Protein AF-A0A4Q7NV06-F1 (afdb_monomer_lite)

InterPro domains:
  IPR024775 Hercynine oxygenase, DinB-like domain [PF12867] (12-136)
  IPR034660 DinB/YfiT-like putative metalloenzymes [G3DSA:1.20.120.450] (2-147)
  IPR034660 DinB/YfiT-like putative metalloenzymes [SSF109854] (5-144)

Secondary structure (DSSP, 8-state):
-HHHHHHHHHHHHHHHHHHHHHTTT--HHHHH--SSS-GGGSHHHHHHHHHHHHHSHHHHHTTT-PPPPPPPPPSS--HHHHHHHHHHHHHHHHHHHHH-S-TTSB--GGGGGGTTSBHHHHHHHHHHHHHHHHHHHHHHHHHHHTT-----------SS-S------TT-----------S--S----TTS---PPP---

Radius of gyration: 23.81 Å; chains: 1; bounding box: 38×57×65 Å

Structure (mmCIF, N/CA/C/O backbone):
data_AF-A0A4Q7NV06-F1
#
_entry.id   AF-A0A4Q7NV06-F1
#
loop_
_atom_site.group_PDB
_atom_site.id
_atom_site.type_symbol
_atom_site.label_atom_id
_atom_site.label_alt_id
_atom_site.label_comp_id
_atom_site.label_asym_id
_atom_site.label_entity_id
_atom_site.label_seq_id
_atom_site.pdbx_PDB_ins_code
_atom_site.Cartn_x
_atom_site.Cartn_y
_atom_site.Cartn_z
_atom_site.occupancy
_atom_site.B_iso_or_equiv
_atom_site.auth_seq_id
_atom_site.auth_comp_id
_atom_site.auth_asym_id
_atom_site.auth_atom_id
_atom_site.pdbx_PDB_model_num
ATOM 1 N N . MET A 1 1 ? -16.449 -10.793 14.872 1.00 64.12 1 MET A N 1
ATOM 2 C CA . MET A 1 1 ? -15.313 -9.936 14.472 1.00 64.12 1 MET A CA 1
ATOM 3 C C . MET A 1 1 ? -14.211 -10.762 13.820 1.00 64.12 1 MET A C 1
ATOM 5 O O . MET A 1 1 ? -13.699 -10.330 12.799 1.00 64.12 1 MET A O 1
ATOM 9 N N . ASP A 1 2 ? -13.959 -11.984 14.294 1.00 80.12 2 ASP A N 1
ATOM 10 C CA . ASP A 1 2 ? -12.949 -12.894 13.722 1.00 80.12 2 ASP A CA 1
ATOM 11 C C . ASP A 1 2 ? -13.121 -13.197 12.230 1.00 80.12 2 ASP A C 1
ATOM 13 O O . ASP A 1 2 ? -12.137 -13.176 11.500 1.00 80.12 2 ASP A O 1
ATOM 17 N N . LEU A 1 3 ? -14.359 -13.385 11.747 1.00 90.69 3 LEU A N 1
ATOM 18 C CA . LEU A 1 3 ? -14.607 -13.571 10.311 1.00 90.69 3 LEU A CA 1
ATOM 19 C C . LEU A 1 3 ? -14.151 -12.352 9.496 1.00 90.69 3 LEU A C 1
ATOM 21 O O . LEU A 1 3 ? -13.390 -12.501 8.553 1.00 90.69 3 LEU A O 1
ATOM 25 N N . VAL A 1 4 ? -14.563 -11.141 9.888 1.00 93.19 4 VAL A N 1
ATOM 26 C CA . VAL A 1 4 ? -14.199 -9.901 9.175 1.00 93.19 4 VAL A CA 1
ATOM 27 C C . VAL A 1 4 ? -12.685 -9.721 9.141 1.00 93.19 4 VAL A C 1
ATOM 29 O O . VAL A 1 4 ? -12.129 -9.392 8.100 1.00 93.19 4 VAL A O 1
ATOM 32 N N . ARG A 1 5 ? -12.009 -9.969 10.266 1.00 94.31 5 ARG A N 1
ATOM 33 C CA . ARG A 1 5 ? -10.549 -9.919 10.323 1.00 94.31 5 ARG A CA 1
ATOM 34 C C . ARG A 1 5 ? -9.911 -10.941 9.385 1.00 94.31 5 ARG A C 1
ATOM 36 O O . ARG A 1 5 ? -9.023 -10.571 8.626 1.00 94.31 5 ARG A O 1
ATOM 43 N N . GLY A 1 6 ? -10.367 -12.193 9.426 1.00 95.81 6 GLY A N 1
ATOM 44 C CA . GLY A 1 6 ? -9.876 -13.250 8.545 1.00 95.81 6 GLY A CA 1
ATOM 45 C C . GLY A 1 6 ? -10.007 -12.876 7.068 1.00 95.81 6 GLY A C 1
ATOM 46 O O . GLY A 1 6 ? -9.039 -12.994 6.324 1.00 95.81 6 GLY A O 1
ATOM 47 N N . GLU A 1 7 ? -11.157 -12.332 6.667 1.00 97.19 7 GLU A N 1
ATOM 48 C CA . GLU A 1 7 ? -11.397 -11.865 5.295 1.00 97.19 7 GLU A CA 1
ATOM 49 C C . GLU A 1 7 ? -10.508 -10.669 4.909 1.00 97.19 7 GLU A C 1
ATOM 51 O O . GLU A 1 7 ? -10.001 -10.614 3.792 1.00 97.19 7 GLU A O 1
ATOM 56 N N . LEU A 1 8 ? -10.250 -9.725 5.823 1.00 96.44 8 LEU A N 1
ATOM 57 C CA . LEU A 1 8 ? -9.326 -8.607 5.568 1.00 96.44 8 LEU A CA 1
ATOM 58 C C . LEU A 1 8 ? -7.891 -9.085 5.362 1.00 96.44 8 LEU A C 1
ATOM 60 O O . LEU A 1 8 ? -7.205 -8.634 4.450 1.00 96.44 8 LEU A O 1
ATOM 64 N N . VAL A 1 9 ? -7.443 -9.999 6.217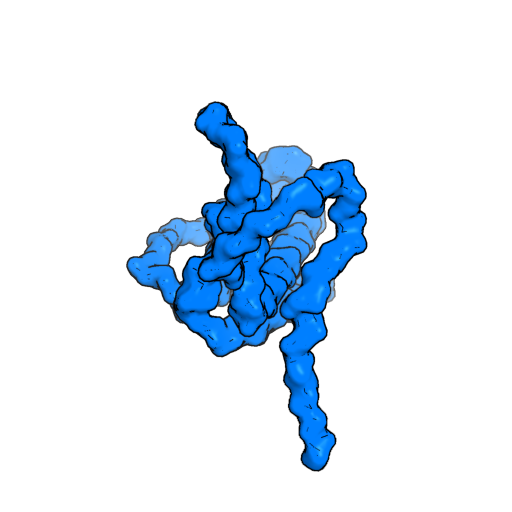 1.00 97.88 9 VAL A N 1
ATOM 65 C CA . V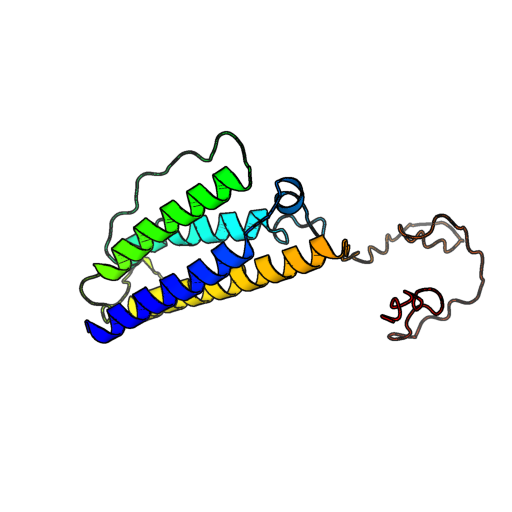AL A 1 9 ? -6.116 -10.613 6.152 1.00 97.88 9 VAL A CA 1
ATOM 66 C C . VAL A 1 9 ? -5.975 -11.413 4.849 1.00 97.88 9 VAL A C 1
ATOM 68 O O . VAL A 1 9 ? -4.954 -11.301 4.171 1.00 97.88 9 VAL A O 1
ATOM 71 N N . ALA A 1 10 ? -7.010 -12.148 4.437 1.00 98.38 10 ALA A N 1
ATOM 72 C CA . ALA A 1 10 ? -7.033 -12.851 3.154 1.00 98.38 10 ALA A CA 1
ATOM 73 C C . ALA A 1 10 ? -7.018 -11.888 1.952 1.00 98.38 10 ALA A C 1
ATOM 75 O O . ALA A 1 10 ? -6.307 -12.124 0.975 1.00 98.38 10 ALA A O 1
ATOM 76 N N . LEU A 1 11 ? -7.756 -10.777 2.022 1.00 98.38 11 LEU A N 1
ATOM 77 C CA . LEU A 1 11 ? -7.760 -9.750 0.980 1.00 98.38 11 LEU A CA 1
ATOM 78 C C . LEU A 1 11 ? -6.394 -9.061 0.849 1.00 98.38 11 LEU A C 1
ATOM 80 O O . LEU A 1 11 ? -5.933 -8.828 -0.269 1.00 98.38 11 LEU A O 1
ATOM 84 N N . LEU A 1 12 ? -5.733 -8.771 1.974 1.00 98.19 12 LEU A N 1
ATOM 85 C CA . LEU A 1 12 ? -4.376 -8.224 2.000 1.00 98.19 12 LEU A CA 1
ATOM 86 C C . LEU A 1 12 ? -3.374 -9.167 1.333 1.00 98.19 12 LEU A C 1
ATOM 88 O O . LEU A 1 12 ? -2.605 -8.712 0.486 1.00 98.19 12 LEU A O 1
ATOM 92 N N . ASP A 1 13 ? -3.408 -10.462 1.668 1.00 98.62 13 ASP A N 1
ATOM 93 C CA . ASP A 1 13 ? -2.571 -11.469 0.997 1.00 98.62 13 ASP A CA 1
ATOM 94 C C . ASP A 1 13 ? -2.834 -11.491 -0.494 1.00 98.62 13 ASP A C 1
ATOM 96 O O . ASP A 1 13 ? -1.908 -11.381 -1.287 1.00 98.62 13 ASP A O 1
ATOM 100 N N . HIS A 1 14 ? -4.104 -11.573 -0.886 1.00 98.62 14 HIS A N 1
ATOM 101 C CA . HIS A 1 14 ? -4.469 -11.650 -2.289 1.00 98.62 14 HIS A CA 1
ATOM 102 C C . HIS A 1 14 ? -3.962 -10.439 -3.087 1.00 98.62 14 HIS A C 1
ATOM 104 O O . HIS A 1 14 ? -3.424 -10.592 -4.186 1.00 98.62 14 HIS A O 1
ATOM 110 N N . ALA A 1 15 ? -4.111 -9.229 -2.542 1.00 98.44 15 ALA A N 1
ATOM 111 C CA . ALA A 1 15 ? -3.627 -8.009 -3.178 1.00 98.44 15 ALA A CA 1
ATOM 112 C C . ALA A 1 15 ? -2.091 -7.980 -3.273 1.00 98.44 15 ALA A C 1
ATOM 114 O O . ALA A 1 15 ? -1.547 -7.655 -4.332 1.00 98.44 15 ALA A O 1
ATOM 115 N N . HIS A 1 16 ? -1.392 -8.360 -2.201 1.00 98.62 16 HIS A N 1
ATOM 116 C CA . HIS A 1 16 ? 0.068 -8.410 -2.181 1.00 98.62 16 HIS A CA 1
ATOM 117 C C . HIS A 1 16 ? 0.627 -9.495 -3.112 1.00 98.62 16 HIS A C 1
ATOM 119 O O . HIS A 1 16 ? 1.572 -9.242 -3.854 1.00 98.62 16 HIS A O 1
ATOM 125 N N . ASP A 1 17 ? 0.027 -10.682 -3.143 1.00 98.50 17 ASP A N 1
ATOM 126 C CA . ASP A 1 17 ? 0.454 -11.785 -4.005 1.00 98.50 17 ASP A CA 1
ATOM 127 C C . ASP A 1 17 ? 0.298 -11.437 -5.483 1.00 98.50 17 ASP A C 1
ATOM 129 O O . ASP A 1 17 ? 1.181 -11.738 -6.285 1.00 98.50 17 ASP A O 1
ATOM 133 N N . ARG A 1 18 ? -0.779 -10.736 -5.857 1.00 98.19 18 ARG A N 1
ATOM 134 C CA . ARG A 1 18 ? -0.939 -10.221 -7.225 1.00 98.19 18 ARG A CA 1
ATOM 135 C C . ARG A 1 18 ? 0.163 -9.237 -7.600 1.00 98.19 18 ARG A C 1
ATOM 137 O O . ARG A 1 18 ? 0.638 -9.271 -8.735 1.00 98.19 18 ARG A O 1
ATOM 144 N N . LEU A 1 19 ? 0.575 -8.374 -6.670 1.00 98.25 19 LEU A N 1
ATOM 145 C CA . LEU A 1 19 ? 1.724 -7.499 -6.879 1.00 98.25 19 LEU A CA 1
ATOM 146 C C . LEU A 1 19 ? 3.011 -8.315 -7.031 1.00 98.25 19 LEU A C 1
ATOM 148 O O . LEU A 1 19 ? 3.729 -8.122 -8.003 1.00 98.25 19 LEU A O 1
ATOM 152 N N . GLU A 1 20 ? 3.295 -9.249 -6.126 1.00 98.12 20 GLU A N 1
ATOM 153 C CA . GLU A 1 20 ? 4.512 -10.065 -6.174 1.00 98.12 20 GLU A CA 1
ATOM 154 C C . GLU A 1 20 ? 4.622 -10.888 -7.457 1.00 98.12 20 GLU A C 1
ATOM 156 O O . GLU A 1 20 ? 5.673 -10.845 -8.095 1.00 98.12 20 GLU A O 1
ATOM 161 N N . GLN A 1 21 ? 3.540 -11.561 -7.863 1.00 97.75 21 GLN A N 1
ATOM 162 C CA . GLN A 1 21 ? 3.447 -12.272 -9.143 1.00 97.75 21 GLN A CA 1
ATOM 163 C C . GLN A 1 21 ? 3.710 -11.324 -10.303 1.00 97.75 21 GLN A C 1
ATOM 165 O O . GLN A 1 21 ? 4.436 -11.649 -11.242 1.00 97.75 21 GLN A O 1
ATOM 170 N N . ARG A 1 22 ? 3.151 -10.111 -10.234 1.00 97.06 22 ARG A N 1
ATOM 171 C CA . ARG A 1 22 ? 3.429 -9.116 -11.252 1.00 97.06 22 ARG A CA 1
ATOM 172 C C . ARG A 1 22 ? 4.897 -8.731 -11.241 1.00 97.06 22 ARG A C 1
ATOM 174 O O . ARG A 1 22 ? 5.432 -8.596 -12.315 1.00 97.06 22 ARG A O 1
ATOM 181 N N . LEU A 1 23 ? 5.583 -8.591 -10.116 1.00 97.50 23 LEU A N 1
ATOM 182 C CA . LEU A 1 23 ? 7.002 -8.202 -10.082 1.00 97.50 23 LEU A CA 1
ATOM 183 C C . LEU A 1 23 ? 7.980 -9.332 -10.460 1.00 97.50 23 LEU A C 1
ATOM 185 O O . LEU A 1 23 ? 9.197 -9.121 -10.465 1.00 97.50 23 LEU A O 1
ATOM 189 N N . GLU A 1 24 ? 7.495 -10.533 -10.779 1.00 96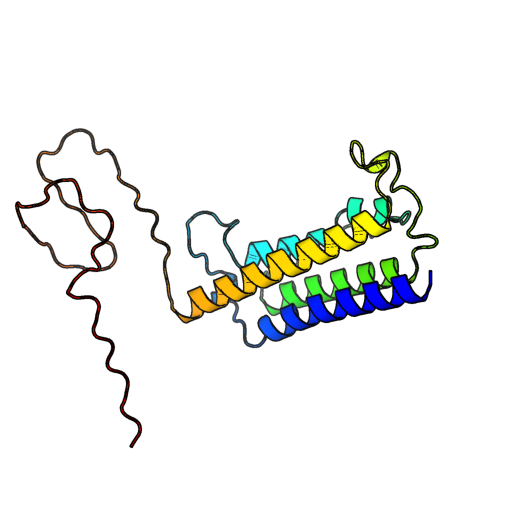.62 24 GLU A N 1
ATOM 190 C CA . GLU A 1 24 ? 8.344 -11.626 -11.252 1.00 96.62 24 GLU A CA 1
ATOM 191 C C . GLU A 1 24 ? 9.052 -11.277 -12.570 1.00 96.62 24 GLU A C 1
ATOM 193 O O . GLU A 1 24 ? 8.497 -10.643 -13.473 1.00 96.62 24 GLU A O 1
ATOM 198 N N . GLY A 1 25 ? 10.328 -11.666 -12.654 1.00 96.31 25 GLY A N 1
ATOM 199 C CA . GLY A 1 25 ? 11.190 -11.396 -13.807 1.00 96.31 25 GLY A CA 1
ATOM 200 C C . GLY A 1 25 ? 11.590 -9.929 -14.002 1.00 96.31 25 GLY A C 1
ATOM 201 O O . GLY A 1 25 ? 12.288 -9.633 -14.966 1.00 96.31 25 GLY A O 1
ATOM 202 N N . MET A 1 26 ? 11.171 -9.019 -13.116 1.00 97.69 26 MET A N 1
ATOM 203 C CA . MET A 1 26 ? 11.512 -7.600 -13.210 1.00 97.69 26 MET A CA 1
ATOM 204 C C . MET A 1 26 ? 13.025 -7.376 -13.090 1.00 97.69 26 MET A C 1
ATOM 206 O O . MET A 1 26 ? 13.677 -7.949 -12.214 1.00 97.69 26 MET A O 1
ATOM 210 N N . THR A 1 27 ? 13.573 -6.522 -13.955 1.00 97.19 27 THR A N 1
ATOM 211 C CA . THR A 1 27 ? 15.004 -6.189 -13.977 1.00 97.19 27 THR A CA 1
ATOM 212 C C . THR A 1 27 ? 15.291 -4.856 -13.292 1.00 97.19 27 THR A C 1
ATOM 214 O O . THR A 1 27 ? 14.417 -4.005 -13.124 1.00 97.19 27 THR A O 1
ATOM 217 N N . ASP A 1 28 ? 16.551 -4.640 -12.922 1.00 97.12 28 ASP A N 1
ATOM 218 C CA . ASP A 1 28 ? 16.998 -3.367 -12.357 1.00 97.12 28 ASP A CA 1
ATOM 219 C C . ASP A 1 28 ? 16.868 -2.194 -13.349 1.00 97.12 28 ASP A C 1
ATOM 221 O O . ASP A 1 28 ? 16.646 -1.058 -12.929 1.00 97.12 28 ASP A O 1
ATOM 225 N N . ASP A 1 29 ? 16.966 -2.452 -14.657 1.00 95.56 29 ASP A N 1
ATOM 226 C CA . ASP A 1 29 ? 16.732 -1.435 -15.691 1.00 95.56 29 ASP A CA 1
ATOM 227 C C . ASP A 1 29 ? 15.256 -1.051 -15.779 1.00 95.56 29 ASP A C 1
ATOM 229 O O . ASP A 1 29 ? 14.935 0.133 -15.861 1.00 95.56 29 ASP A O 1
ATOM 233 N N . GLU A 1 30 ? 14.355 -2.033 -15.692 1.00 96.12 30 GLU A N 1
ATOM 234 C CA . GLU A 1 30 ? 12.913 -1.796 -15.607 1.00 96.12 30 GLU A CA 1
ATOM 235 C C . GLU A 1 30 ? 12.553 -0.982 -14.355 1.00 96.12 30 GLU A C 1
ATOM 237 O O . GLU A 1 30 ? 11.727 -0.076 -14.416 1.00 96.12 30 GLU A O 1
ATOM 242 N N . LEU A 1 31 ? 13.210 -1.246 -13.221 1.00 96.12 31 LEU A N 1
ATOM 243 C CA . LEU A 1 31 ? 12.986 -0.500 -11.978 1.00 96.12 31 LEU A CA 1
ATOM 244 C C . LEU A 1 31 ? 13.358 0.976 -12.103 1.00 96.12 31 LEU A C 1
ATOM 246 O O . LEU A 1 31 ? 12.658 1.830 -11.558 1.00 96.12 31 LEU A O 1
ATOM 250 N N . ARG A 1 32 ? 14.462 1.262 -12.798 1.00 94.19 32 ARG A N 1
ATOM 251 C CA . ARG A 1 32 ? 14.968 2.622 -13.022 1.00 94.19 32 ARG A CA 1
ATOM 252 C C . ARG A 1 32 ? 14.242 3.362 -14.139 1.00 94.19 32 ARG A C 1
ATOM 254 O O . ARG A 1 32 ? 14.440 4.565 -14.284 1.00 94.19 32 ARG A O 1
ATOM 261 N N . TRP A 1 33 ? 13.445 2.666 -14.942 1.00 93.56 33 TRP A N 1
ATOM 262 C CA . TRP A 1 33 ? 12.766 3.275 -16.070 1.00 93.56 33 TRP A CA 1
ATOM 263 C C . TRP A 1 33 ? 11.628 4.198 -15.623 1.00 93.56 33 TRP A C 1
ATOM 265 O O . TRP A 1 33 ? 10.814 3.853 -14.760 1.00 93.56 33 TRP A O 1
ATOM 275 N N . THR A 1 34 ? 11.545 5.362 -16.268 1.00 91.12 34 THR A N 1
ATOM 276 C CA . THR A 1 34 ? 10.433 6.299 -16.120 1.00 91.12 34 THR A CA 1
ATOM 277 C C . THR A 1 34 ? 9.820 6.614 -17.491 1.00 91.12 34 THR A C 1
ATOM 279 O O . THR A 1 34 ? 10.545 6.790 -18.475 1.00 91.12 34 THR A O 1
ATOM 282 N N . PRO A 1 35 ? 8.479 6.693 -17.591 1.00 89.38 35 PRO A N 1
ATOM 283 C CA . PRO A 1 35 ? 7.798 7.083 -18.827 1.00 89.38 35 PRO A CA 1
ATOM 284 C C . PRO A 1 35 ? 7.866 8.593 -19.098 1.00 89.38 35 PRO A C 1
ATOM 286 O O . PRO A 1 35 ? 7.579 9.017 -20.216 1.00 89.38 35 PRO A O 1
ATOM 289 N N . THR A 1 36 ? 8.189 9.385 -18.071 1.00 87.94 36 THR A N 1
ATOM 290 C CA . THR A 1 36 ? 8.206 10.854 -18.055 1.00 87.94 36 THR A CA 1
ATOM 291 C C . THR A 1 36 ? 9.375 11.369 -17.213 1.00 87.94 36 THR A C 1
ATOM 293 O O . THR A 1 36 ? 9.973 10.600 -16.458 1.00 87.94 36 THR A O 1
ATOM 296 N N . ASP A 1 37 ? 9.625 12.679 -17.259 1.00 87.44 37 ASP A N 1
ATOM 297 C CA . ASP A 1 37 ? 10.627 13.348 -16.411 1.00 87.44 37 ASP A CA 1
ATOM 298 C C . ASP A 1 37 ? 10.210 13.455 -14.931 1.00 87.44 37 ASP A C 1
ATOM 300 O O . ASP A 1 37 ? 11.049 13.696 -14.068 1.00 87.44 37 ASP A O 1
ATOM 304 N N . ASP A 1 38 ? 8.920 13.274 -14.618 1.00 88.12 38 ASP A N 1
ATOM 305 C CA . ASP A 1 38 ? 8.439 13.173 -13.236 1.00 88.12 38 ASP A CA 1
ATOM 306 C C . ASP A 1 38 ? 8.732 11.769 -12.682 1.00 88.12 38 ASP A C 1
ATOM 308 O O . ASP A 1 38 ? 8.107 10.776 -13.069 1.00 88.12 38 ASP A O 1
ATOM 312 N N . ASP A 1 39 ? 9.691 11.694 -11.762 1.00 82.19 39 ASP A N 1
ATOM 313 C CA . ASP A 1 39 ? 10.148 10.473 -11.096 1.00 82.19 39 ASP A CA 1
ATOM 314 C C . ASP A 1 39 ? 9.070 9.816 -10.218 1.00 82.19 39 ASP A C 1
ATOM 316 O O . ASP A 1 39 ? 9.119 8.609 -9.953 1.00 82.19 39 ASP A O 1
ATOM 320 N N . ARG A 1 40 ? 8.026 10.565 -9.842 1.00 89.56 40 ARG A N 1
ATOM 321 C CA . ARG A 1 40 ? 6.850 10.028 -9.141 1.00 89.56 40 ARG A CA 1
ATOM 322 C C . ARG A 1 40 ? 5.991 9.152 -10.043 1.00 89.56 40 ARG A C 1
ATOM 324 O O . ARG A 1 40 ? 5.204 8.354 -9.540 1.00 89.56 40 ARG A O 1
ATOM 331 N N . ILE A 1 41 ? 6.161 9.250 -11.364 1.00 90.00 41 ILE A N 1
ATOM 332 C CA . ILE A 1 41 ? 5.455 8.431 -12.355 1.00 90.00 41 ILE A CA 1
ATOM 333 C C . ILE A 1 41 ? 6.274 7.160 -12.704 1.00 90.00 41 ILE A C 1
ATOM 335 O O . ILE A 1 41 ? 6.100 6.559 -13.758 1.00 90.00 41 ILE A O 1
ATOM 339 N N . GLY A 1 42 ? 7.161 6.694 -11.816 1.00 94.62 42 GLY A N 1
ATOM 340 C CA . GLY A 1 42 ? 7.998 5.498 -12.015 1.00 94.62 42 GLY A CA 1
ATOM 341 C C . GLY A 1 42 ? 7.582 4.269 -11.195 1.00 94.62 42 GLY A C 1
ATOM 342 O O . GLY A 1 42 ? 6.868 4.372 -10.197 1.00 94.62 42 GLY A O 1
ATOM 343 N N . ILE A 1 43 ? 8.068 3.081 -11.579 1.00 96.50 43 ILE A N 1
ATOM 344 C CA . ILE A 1 43 ? 7.831 1.840 -10.812 1.00 96.50 43 ILE A CA 1
ATOM 345 C C . ILE A 1 43 ? 8.548 1.899 -9.458 1.00 96.50 43 ILE A C 1
ATOM 347 O O . ILE A 1 43 ? 7.960 1.541 -8.437 1.00 96.50 43 ILE A O 1
ATOM 351 N N . ALA A 1 44 ? 9.784 2.412 -9.424 1.00 95.50 44 ALA A N 1
ATOM 352 C CA . ALA A 1 44 ? 10.538 2.580 -8.181 1.00 95.50 44 ALA A CA 1
ATOM 353 C C . ALA A 1 44 ? 9.758 3.384 -7.129 1.00 95.50 44 ALA A C 1
ATOM 355 O O . ALA A 1 44 ? 9.672 2.962 -5.974 1.00 95.50 44 ALA A O 1
ATOM 356 N N . TRP A 1 45 ? 9.122 4.491 -7.535 1.00 95.94 45 TRP A N 1
ATOM 357 C CA . TRP A 1 45 ? 8.312 5.301 -6.628 1.00 95.94 45 TRP A CA 1
ATOM 358 C C . TRP A 1 45 ? 7.126 4.513 -6.066 1.00 95.94 45 TRP A C 1
ATOM 360 O O . TRP A 1 45 ? 6.877 4.583 -4.867 1.00 95.94 45 TRP A O 1
ATOM 370 N N . ARG A 1 46 ? 6.436 3.711 -6.890 1.00 97.75 46 ARG A N 1
ATOM 371 C CA . ARG A 1 46 ? 5.266 2.905 -6.482 1.00 97.75 46 ARG A CA 1
ATOM 372 C C . ARG A 1 46 ? 5.669 1.877 -5.429 1.00 97.75 46 ARG A C 1
ATOM 374 O O . ARG A 1 46 ? 5.044 1.796 -4.376 1.00 97.75 46 ARG A O 1
ATOM 381 N N . LEU A 1 47 ? 6.757 1.144 -5.662 1.00 97.19 47 LEU A N 1
ATOM 382 C CA . LEU A 1 47 ? 7.239 0.133 -4.713 1.00 97.19 47 LEU A CA 1
ATOM 383 C C . LEU A 1 47 ? 7.752 0.756 -3.409 1.00 97.19 47 LEU A C 1
ATOM 385 O O . LEU A 1 47 ? 7.505 0.232 -2.319 1.00 97.19 47 LEU A O 1
ATOM 389 N N . GLN A 1 48 ? 8.425 1.904 -3.496 1.00 94.75 48 GLN A N 1
ATOM 390 C CA . GLN A 1 48 ? 8.856 2.636 -2.310 1.00 94.75 48 GLN A CA 1
ATOM 391 C C . GLN A 1 48 ? 7.667 3.230 -1.544 1.00 94.75 48 GLN A C 1
ATOM 393 O O . GLN A 1 48 ? 7.659 3.200 -0.314 1.00 94.75 48 GLN A O 1
ATOM 398 N N . HIS A 1 49 ? 6.663 3.753 -2.248 1.00 95.81 49 HIS A N 1
ATOM 399 C CA . HIS A 1 49 ? 5.428 4.258 -1.661 1.00 95.81 49 HIS A CA 1
ATOM 400 C C . HIS A 1 49 ? 4.696 3.145 -0.909 1.00 95.81 49 HIS A C 1
ATOM 402 O O . HIS A 1 49 ? 4.405 3.315 0.270 1.00 95.81 49 HIS A O 1
ATOM 408 N N . LEU A 1 50 ? 4.500 1.981 -1.532 1.00 97.75 50 LEU A N 1
ATOM 409 C CA . LEU A 1 50 ? 3.896 0.817 -0.881 1.00 97.75 50 LEU A CA 1
ATOM 410 C C . LEU A 1 50 ? 4.700 0.332 0.328 1.00 97.75 50 LEU A C 1
ATOM 412 O O . LEU A 1 50 ? 4.129 -0.037 1.347 1.00 97.75 50 LEU A O 1
ATOM 416 N N . THR A 1 51 ? 6.031 0.386 0.270 1.00 96.44 51 THR A N 1
ATOM 417 C CA . THR A 1 51 ? 6.849 0.069 1.450 1.00 96.44 51 THR A CA 1
ATOM 418 C C . THR A 1 51 ? 6.563 1.060 2.584 1.00 96.44 51 THR A C 1
ATOM 420 O O . THR A 1 51 ? 6.341 0.646 3.721 1.00 96.44 51 THR A O 1
ATOM 423 N N . ARG A 1 52 ? 6.513 2.365 2.278 1.00 94.50 52 ARG A N 1
ATOM 424 C CA . ARG A 1 52 ? 6.210 3.422 3.256 1.00 94.50 52 ARG A CA 1
ATOM 425 C C . ARG A 1 52 ? 4.794 3.330 3.811 1.00 94.50 52 ARG A C 1
ATOM 427 O O . ARG A 1 52 ? 4.624 3.553 5.006 1.00 94.50 52 ARG A O 1
ATOM 434 N N . LEU A 1 53 ? 3.821 2.932 2.996 1.00 96.19 53 LEU A N 1
ATOM 435 C CA . LEU A 1 53 ? 2.436 2.697 3.404 1.00 96.19 53 LEU A CA 1
ATOM 436 C C . LEU A 1 53 ? 2.347 1.776 4.634 1.00 96.19 53 LEU A C 1
ATOM 438 O O . LEU A 1 53 ? 1.529 2.021 5.514 1.00 96.19 53 LEU A O 1
ATOM 442 N N . PHE A 1 54 ? 3.237 0.783 4.741 1.00 97.06 54 PHE A N 1
ATOM 443 C CA . PHE A 1 54 ? 3.286 -0.167 5.861 1.00 97.06 54 PHE A CA 1
ATOM 444 C C . PHE A 1 54 ? 4.243 0.230 6.999 1.00 97.06 54 PHE A C 1
ATOM 446 O O . PHE A 1 54 ? 4.204 -0.363 8.080 1.00 97.06 54 PHE A O 1
ATOM 453 N N . THR A 1 55 ? 5.136 1.202 6.791 1.00 95.00 55 THR A N 1
ATOM 454 C CA . THR A 1 55 ? 6.173 1.569 7.778 1.00 95.00 55 THR A CA 1
ATOM 455 C C . THR A 1 55 ? 6.029 2.964 8.367 1.00 95.00 55 THR A C 1
ATOM 457 O O . THR A 1 55 ? 6.647 3.243 9.390 1.00 95.00 55 THR A O 1
ATOM 460 N N . GLU A 1 56 ? 5.274 3.860 7.731 1.00 93.94 56 GLU A N 1
ATOM 461 C CA . GLU A 1 56 ? 5.051 5.207 8.253 1.00 93.94 56 GLU A CA 1
ATOM 462 C C . GLU A 1 56 ? 4.376 5.149 9.635 1.00 93.94 56 GLU A C 1
ATOM 464 O O . GLU A 1 56 ? 3.516 4.294 9.857 1.00 93.94 56 GLU A O 1
ATOM 469 N N . PRO A 1 57 ? 4.689 6.079 10.560 1.00 94.69 57 PRO A N 1
ATOM 470 C CA . PRO A 1 57 ? 4.155 6.044 11.923 1.00 94.69 57 PRO A CA 1
ATOM 471 C C . PRO A 1 57 ? 2.629 5.926 12.002 1.00 94.69 57 PRO A C 1
ATOM 473 O O . PRO A 1 57 ? 2.094 5.235 12.873 1.00 94.69 57 PRO A O 1
ATOM 476 N N . ARG A 1 58 ? 1.916 6.549 11.054 1.00 94.81 58 ARG A N 1
ATOM 477 C CA . ARG A 1 58 ? 0.451 6.476 10.968 1.00 94.81 58 ARG A CA 1
ATOM 478 C C . ARG A 1 58 ? -0.057 5.043 10.805 1.00 94.81 58 ARG A C 1
ATOM 480 O O . ARG A 1 58 ? -1.053 4.704 11.420 1.00 94.81 58 ARG A O 1
ATOM 487 N N . ALA A 1 59 ? 0.647 4.184 10.066 1.00 95.50 59 ALA A N 1
ATOM 488 C CA . ALA A 1 59 ? 0.224 2.808 9.797 1.00 95.50 59 ALA A CA 1
ATOM 489 C C . ALA A 1 59 ? 0.121 1.943 11.066 1.00 95.50 59 ALA A C 1
ATOM 491 O O . ALA A 1 59 ? -0.598 0.947 11.072 1.00 95.50 59 ALA A O 1
ATOM 492 N N . TRP A 1 60 ? 0.807 2.351 12.136 1.00 96.62 60 TRP A N 1
ATOM 493 C CA . TRP A 1 60 ? 0.892 1.644 13.413 1.00 96.62 60 TRP A CA 1
ATOM 494 C C . TRP A 1 60 ? 0.060 2.340 14.485 1.00 96.62 60 TRP A C 1
ATOM 496 O O . TRP A 1 60 ? -0.848 1.748 15.068 1.00 96.62 60 TRP A O 1
ATOM 506 N N . THR A 1 61 ? 0.308 3.637 14.677 1.00 95.81 61 THR A N 1
ATOM 507 C CA . THR A 1 61 ? -0.355 4.446 15.711 1.00 95.81 61 THR A CA 1
ATOM 508 C C . THR A 1 61 ? -1.871 4.489 15.547 1.00 95.81 61 THR A C 1
ATOM 510 O O . THR A 1 61 ? -2.599 4.435 16.534 1.00 95.81 61 THR A O 1
ATOM 513 N N . TRP A 1 62 ? -2.366 4.510 14.308 1.00 96.44 62 TRP A N 1
ATOM 514 C CA . TRP A 1 62 ? -3.800 4.514 14.009 1.00 96.44 62 TRP A CA 1
ATOM 515 C C . TRP A 1 62 ? -4.481 3.176 14.327 1.00 96.44 62 TRP A C 1
ATOM 517 O O . TRP A 1 62 ? -5.693 3.119 14.523 1.00 96.44 62 TRP A O 1
ATOM 527 N N . LEU A 1 63 ? -3.700 2.104 14.451 1.00 96.31 63 LEU A N 1
ATOM 528 C CA . LEU A 1 63 ? -4.156 0.790 14.894 1.00 96.31 63 LEU A CA 1
ATOM 529 C C . LEU A 1 63 ? -3.886 0.543 16.388 1.00 96.31 63 LEU A C 1
ATOM 531 O O . LEU A 1 63 ? -4.194 -0.532 16.893 1.00 96.31 63 LEU A O 1
ATOM 535 N N . GLY A 1 64 ? -3.376 1.547 17.110 1.00 94.25 64 GLY A N 1
ATOM 536 C CA . GLY A 1 64 ? -3.057 1.451 18.535 1.00 94.25 64 GLY A CA 1
ATOM 537 C C . GLY A 1 64 ? -1.719 0.773 18.839 1.00 94.25 64 GLY A C 1
ATOM 538 O O . GLY A 1 64 ? -1.504 0.374 19.979 1.00 94.25 64 GLY A O 1
ATOM 539 N N . ALA A 1 65 ? -0.832 0.646 17.850 1.00 94.81 65 ALA A N 1
ATOM 540 C CA . ALA A 1 65 ? 0.489 0.048 18.008 1.00 94.81 65 ALA A CA 1
ATOM 541 C C . ALA A 1 65 ? 1.613 1.088 17.914 1.00 94.81 65 ALA A C 1
ATOM 543 O O . ALA A 1 65 ? 1.487 2.116 17.243 1.00 94.81 65 ALA A O 1
ATOM 544 N N . GLU A 1 66 ? 2.740 0.789 18.557 1.00 93.31 66 GLU A N 1
ATOM 545 C CA . GLU A 1 66 ? 3.956 1.590 18.428 1.00 93.31 66 GLU A CA 1
ATOM 546 C C . GLU A 1 66 ? 4.616 1.313 17.066 1.00 93.31 66 GLU A C 1
ATOM 548 O O . GLU A 1 66 ? 4.757 0.145 16.682 1.00 93.31 66 GLU A O 1
ATOM 553 N N . PRO A 1 67 ? 5.029 2.345 16.311 1.00 92.75 67 PRO A N 1
ATOM 554 C CA . PRO A 1 67 ? 5.743 2.139 15.066 1.00 92.75 67 PRO A CA 1
ATOM 555 C C . PRO A 1 67 ? 7.094 1.447 15.286 1.00 92.75 67 PRO A C 1
ATOM 557 O O . PRO A 1 67 ? 7.788 1.705 16.272 1.00 92.75 67 PRO A O 1
ATOM 560 N N . PRO A 1 68 ? 7.525 0.593 14.343 1.00 87.19 68 PRO A N 1
ATOM 561 C CA . PRO A 1 68 ? 8.846 0.000 14.397 1.00 87.19 68 PRO A CA 1
ATOM 562 C C . PRO A 1 68 ? 9.909 1.097 14.319 1.00 87.19 68 PRO A C 1
ATOM 564 O O . PRO A 1 68 ? 9.721 2.125 13.663 1.00 87.19 68 PRO A O 1
ATOM 567 N N . ALA A 1 69 ? 11.064 0.840 14.933 1.00 85.88 69 ALA A N 1
ATOM 568 C CA . ALA A 1 69 ? 12.211 1.727 14.810 1.00 85.88 69 ALA A CA 1
ATOM 569 C C . ALA A 1 69 ? 12.524 1.997 13.322 1.00 85.88 69 ALA A C 1
ATOM 571 O O . ALA A 1 69 ? 12.494 1.052 12.515 1.00 85.88 69 ALA A O 1
ATOM 572 N N . PRO A 1 70 ? 12.849 3.249 12.949 1.00 78.75 70 PRO A N 1
ATOM 573 C CA . PRO A 1 70 ? 13.257 3.568 11.592 1.00 78.75 70 PRO A CA 1
ATOM 574 C C . PRO A 1 70 ? 14.408 2.660 11.163 1.00 78.75 70 PRO A C 1
ATOM 576 O O . PRO A 1 70 ? 15.407 2.524 11.872 1.00 78.75 70 PRO A O 1
ATOM 579 N N . ARG A 1 71 ? 14.275 2.026 9.998 1.00 73.19 71 ARG A N 1
ATOM 580 C CA . ARG A 1 71 ? 15.385 1.304 9.373 1.00 73.19 71 ARG A CA 1
ATOM 581 C C . ARG A 1 71 ? 16.055 2.218 8.360 1.00 73.19 71 ARG A C 1
ATOM 583 O O . ARG A 1 71 ? 15.374 2.962 7.658 1.00 73.19 71 ARG A O 1
ATOM 590 N N . GLY A 1 72 ? 17.381 2.141 8.281 1.00 69.69 72 GLY A N 1
ATOM 591 C CA . GLY A 1 72 ? 18.113 2.736 7.168 1.00 69.69 72 GLY A CA 1
ATOM 592 C C . GLY A 1 72 ? 17.614 2.162 5.840 1.00 69.69 72 GLY A C 1
ATOM 593 O O . GLY A 1 72 ? 17.208 0.997 5.778 1.00 69.69 72 GLY A O 1
ATOM 594 N N . GLY A 1 73 ? 17.620 2.989 4.793 1.00 67.25 73 GLY A N 1
ATOM 595 C CA . GLY A 1 73 ? 17.359 2.520 3.434 1.00 67.25 73 GLY A CA 1
ATOM 596 C C . GLY A 1 73 ? 18.403 1.485 2.993 1.00 67.25 73 GLY A C 1
ATOM 597 O O . GLY A 1 73 ? 19.469 1.389 3.608 1.00 67.25 73 GLY A O 1
ATOM 598 N N . PRO A 1 74 ? 18.115 0.694 1.947 1.00 70.25 74 PRO A N 1
ATOM 599 C CA . PRO A 1 74 ? 19.104 -0.229 1.413 1.00 70.25 74 PRO A CA 1
ATOM 600 C C . PRO A 1 74 ? 20.326 0.548 0.907 1.00 70.25 74 PRO A C 1
ATOM 602 O O . PRO A 1 74 ? 20.188 1.631 0.341 1.00 70.25 74 PRO A O 1
ATOM 605 N N . GLU A 1 75 ? 21.517 -0.027 1.082 1.00 73.19 75 GLU A N 1
ATOM 606 C CA . GLU A 1 75 ? 22.775 0.558 0.592 1.00 73.19 75 GLU A CA 1
ATOM 607 C C . GLU A 1 75 ? 22.772 0.712 -0.937 1.00 73.19 75 GLU A C 1
ATOM 609 O O . GLU A 1 75 ? 23.336 1.659 -1.478 1.00 73.19 75 GLU A O 1
ATOM 614 N N . GLN A 1 76 ? 22.084 -0.201 -1.631 1.00 83.00 76 GLN A N 1
ATOM 615 C CA . GLN A 1 76 ? 21.882 -0.164 -3.075 1.00 83.00 76 GLN A CA 1
ATOM 616 C C . GLN A 1 76 ? 20.413 -0.410 -3.418 1.00 83.00 76 GLN A C 1
ATOM 618 O O . GLN A 1 76 ? 19.773 -1.332 -2.899 1.00 83.00 76 GLN A O 1
ATOM 623 N N . VAL A 1 77 ? 19.880 0.404 -4.328 1.00 89.38 77 VAL A N 1
ATOM 624 C CA . VAL A 1 77 ? 18.508 0.275 -4.828 1.00 89.38 77 VAL A CA 1
ATOM 625 C C . VAL A 1 77 ? 18.503 -0.679 -6.023 1.00 89.38 77 VAL A C 1
ATOM 627 O O . VAL A 1 77 ? 18.884 -0.303 -7.129 1.00 89.38 77 VAL A O 1
ATOM 630 N N . THR A 1 78 ? 18.077 -1.917 -5.780 1.00 95.50 78 THR A N 1
ATOM 631 C CA . THR A 1 78 ? 17.899 -2.983 -6.777 1.00 95.50 78 THR A CA 1
ATOM 632 C C . THR A 1 78 ? 16.497 -3.567 -6.641 1.00 95.50 78 THR A C 1
ATOM 634 O O . THR A 1 78 ? 15.857 -3.418 -5.596 1.00 95.50 78 THR A O 1
ATOM 637 N N . VAL A 1 79 ? 15.998 -4.270 -7.659 1.00 96.25 79 VAL A N 1
ATOM 638 C CA . VAL A 1 79 ? 14.700 -4.965 -7.587 1.00 96.25 79 VAL A CA 1
ATOM 639 C C . VAL A 1 79 ? 14.678 -5.921 -6.402 1.00 96.25 79 VAL A C 1
ATOM 641 O O . VAL A 1 79 ? 13.697 -5.964 -5.662 1.00 96.25 79 VAL A O 1
ATOM 644 N N . ALA A 1 80 ? 15.772 -6.652 -6.182 1.00 95.69 80 ALA A N 1
ATOM 645 C CA . ALA A 1 80 ? 15.886 -7.578 -5.065 1.00 95.69 80 ALA A CA 1
ATOM 646 C C . ALA A 1 80 ? 15.776 -6.861 -3.708 1.00 95.69 80 ALA A C 1
ATOM 648 O O . ALA A 1 80 ? 15.000 -7.298 -2.855 1.00 95.69 80 ALA A O 1
ATOM 649 N N . SER A 1 81 ? 16.502 -5.753 -3.504 1.00 95.00 81 SER A N 1
ATOM 650 C CA . SER A 1 81 ? 16.479 -5.030 -2.225 1.00 95.00 81 SER A CA 1
ATOM 651 C C . SER A 1 81 ? 15.131 -4.349 -1.972 1.00 95.00 81 SER A C 1
ATOM 653 O O . SER A 1 81 ? 14.606 -4.422 -0.860 1.00 95.00 81 SER A O 1
ATOM 655 N N . VAL A 1 82 ? 14.524 -3.763 -3.009 1.00 94.94 82 VAL A N 1
ATOM 656 C CA . VAL A 1 82 ? 13.208 -3.113 -2.932 1.00 94.94 82 VAL A CA 1
ATOM 657 C C . VAL A 1 82 ? 12.103 -4.128 -2.637 1.00 94.94 82 VAL A C 1
ATOM 659 O O . VAL A 1 82 ? 11.312 -3.912 -1.719 1.00 94.94 82 VAL A O 1
ATOM 662 N N . ARG A 1 83 ? 12.066 -5.266 -3.343 1.00 96.19 83 ARG A N 1
ATOM 663 C CA . ARG A 1 83 ? 11.073 -6.326 -3.090 1.00 96.19 83 ARG A CA 1
ATOM 664 C C . ARG A 1 83 ? 11.228 -6.943 -1.704 1.00 96.19 83 ARG A C 1
ATOM 666 O O . ARG A 1 83 ? 10.233 -7.177 -1.024 1.00 96.19 83 ARG A O 1
ATOM 673 N N . ALA A 1 84 ? 12.462 -7.172 -1.251 1.00 95.25 84 ALA A N 1
ATOM 674 C CA . ALA A 1 84 ? 12.710 -7.686 0.094 1.00 95.25 84 ALA A CA 1
ATOM 675 C C . ALA A 1 84 ? 12.215 -6.713 1.178 1.00 95.25 84 ALA A C 1
ATOM 677 O O . ALA A 1 84 ? 11.584 -7.139 2.148 1.00 95.25 84 ALA A O 1
ATOM 678 N N . ALA A 1 85 ? 12.458 -5.410 1.003 1.00 94.38 85 ALA A N 1
ATOM 679 C CA . ALA A 1 85 ? 11.981 -4.381 1.921 1.00 94.38 85 ALA A CA 1
ATOM 680 C C . ALA A 1 85 ? 10.447 -4.311 1.957 1.00 94.38 85 ALA A C 1
ATOM 682 O O . ALA A 1 85 ? 9.872 -4.323 3.049 1.00 94.38 85 ALA A O 1
ATOM 683 N N . LEU A 1 86 ? 9.798 -4.309 0.787 1.00 96.50 86 LEU A N 1
ATOM 684 C CA . LEU A 1 86 ? 8.341 -4.306 0.662 1.00 96.50 86 LEU A CA 1
ATOM 685 C C . LEU A 1 86 ? 7.721 -5.529 1.342 1.00 96.50 86 LEU A C 1
ATOM 687 O O . LEU A 1 86 ? 6.870 -5.372 2.212 1.00 96.50 86 LEU A O 1
ATOM 691 N N . ARG A 1 87 ? 8.209 -6.734 1.032 1.00 97.69 87 ARG A N 1
ATOM 692 C CA . ARG A 1 87 ? 7.712 -7.985 1.620 1.00 97.69 87 ARG A CA 1
ATOM 693 C C . ARG A 1 87 ? 7.850 -8.000 3.139 1.00 97.69 87 ARG A C 1
ATOM 695 O O . ARG A 1 87 ? 6.926 -8.389 3.847 1.00 97.69 87 ARG A O 1
ATOM 702 N N . ALA A 1 88 ? 8.996 -7.558 3.658 1.00 96.19 88 ALA A N 1
ATOM 703 C CA . ALA A 1 88 ? 9.218 -7.493 5.097 1.00 96.19 88 ALA A CA 1
ATOM 704 C C . ALA A 1 88 ? 8.315 -6.452 5.775 1.00 96.19 88 ALA A C 1
ATOM 706 O O . ALA A 1 88 ? 7.889 -6.659 6.911 1.00 96.19 88 ALA A O 1
ATOM 707 N N . ALA A 1 89 ? 8.061 -5.316 5.120 1.00 96.50 89 ALA A N 1
ATOM 708 C CA . ALA A 1 89 ? 7.151 -4.290 5.615 1.00 96.50 89 ALA A CA 1
ATOM 709 C C . ALA A 1 89 ? 5.698 -4.783 5.623 1.00 96.50 89 ALA A C 1
ATOM 711 O O . ALA A 1 89 ? 5.044 -4.690 6.661 1.00 96.50 89 ALA A O 1
ATOM 712 N N . PHE A 1 90 ? 5.249 -5.377 4.515 1.00 98.44 90 PHE A N 1
ATOM 713 C CA . PHE A 1 90 ? 3.930 -5.985 4.384 1.00 98.44 90 PHE A CA 1
ATOM 714 C C . PHE A 1 90 ? 3.697 -7.053 5.449 1.00 98.44 90 PHE A C 1
ATOM 716 O O . PHE A 1 90 ? 2.719 -6.953 6.176 1.00 98.44 90 PHE A O 1
ATOM 723 N N . ALA A 1 91 ? 4.612 -8.017 5.608 1.00 98.19 91 ALA A N 1
ATOM 724 C CA . ALA A 1 91 ? 4.456 -9.100 6.579 1.00 98.19 91 ALA A CA 1
ATOM 725 C C . ALA A 1 91 ? 4.232 -8.571 8.005 1.00 98.19 91 ALA A C 1
ATOM 727 O O . ALA A 1 91 ? 3.277 -8.958 8.666 1.00 98.19 91 ALA A O 1
ATOM 728 N N . ARG A 1 92 ? 5.042 -7.602 8.452 1.00 97.31 92 ARG A N 1
ATOM 729 C CA . ARG A 1 92 ? 4.885 -7.014 9.792 1.00 97.31 92 ARG A CA 1
ATOM 730 C C . ARG A 1 92 ? 3.563 -6.269 9.968 1.00 97.31 92 ARG A C 1
ATOM 732 O O . ARG A 1 92 ? 2.972 -6.329 11.040 1.00 97.31 92 ARG A O 1
ATOM 739 N N . TRP A 1 93 ? 3.131 -5.524 8.953 1.00 98.00 93 TRP A N 1
ATOM 740 C CA . TRP A 1 93 ? 1.887 -4.760 9.041 1.00 98.00 93 TRP A CA 1
ATOM 741 C C . TRP A 1 93 ? 0.651 -5.663 8.925 1.00 98.00 93 TRP A C 1
ATOM 743 O O . TRP A 1 93 ? -0.330 -5.469 9.636 1.00 98.00 93 TRP A O 1
ATOM 753 N N . ARG A 1 94 ? 0.725 -6.706 8.097 1.00 98.25 94 ARG A N 1
ATOM 754 C CA . ARG A 1 94 ? -0.252 -7.794 8.036 1.00 98.25 94 ARG A CA 1
ATOM 755 C C . ARG A 1 94 ? -0.419 -8.463 9.402 1.00 98.25 94 ARG A C 1
ATOM 757 O O . ARG A 1 94 ? -1.552 -8.611 9.853 1.00 98.25 94 ARG A O 1
ATOM 764 N N . ASP A 1 95 ? 0.684 -8.839 10.050 1.00 97.94 95 ASP A N 1
ATOM 765 C CA . ASP A 1 95 ? 0.657 -9.455 11.382 1.00 97.94 95 ASP A CA 1
ATOM 766 C C . ASP A 1 95 ? 0.005 -8.510 12.401 1.00 97.94 95 ASP A C 1
ATOM 768 O O . ASP A 1 95 ? -0.838 -8.933 13.185 1.00 97.94 95 ASP A O 1
ATOM 772 N N . LEU A 1 96 ? 0.295 -7.204 12.332 1.00 97.44 96 LEU A N 1
ATOM 773 C CA . LEU A 1 96 ? -0.403 -6.210 13.147 1.00 97.44 96 LEU A CA 1
ATOM 774 C C . LEU A 1 96 ? -1.921 -6.252 12.915 1.00 97.44 96 LEU A C 1
ATOM 776 O O . LEU A 1 96 ? -2.669 -6.330 13.883 1.00 97.44 96 LEU A O 1
ATOM 780 N N . VAL A 1 97 ? -2.396 -6.231 11.664 1.00 97.44 97 VAL A N 1
ATOM 781 C CA . VAL A 1 97 ? -3.839 -6.298 11.344 1.00 97.44 97 VAL A CA 1
ATOM 782 C C . VAL A 1 97 ? -4.491 -7.576 11.892 1.00 97.44 97 VAL A C 1
ATOM 784 O O . VAL A 1 97 ? -5.630 -7.534 12.376 1.00 97.44 97 VAL A O 1
ATOM 787 N N . ALA A 1 98 ? -3.769 -8.698 11.870 1.00 97.06 98 ALA A N 1
ATOM 788 C CA . ALA A 1 98 ? -4.222 -9.959 12.453 1.00 97.06 98 ALA A CA 1
ATOM 789 C C . ALA A 1 98 ? -4.382 -9.896 13.988 1.00 97.06 98 ALA A C 1
ATOM 791 O O . ALA A 1 98 ? -5.210 -10.617 14.537 1.00 97.06 98 ALA A O 1
ATOM 792 N N . GLU A 1 99 ? -3.687 -8.979 14.662 1.00 95.56 99 GLU A N 1
ATOM 793 C CA . GLU A 1 99 ? -3.696 -8.839 16.125 1.00 95.56 99 GLU A CA 1
ATOM 794 C C . GLU A 1 99 ? -4.452 -7.593 16.633 1.00 95.56 99 GLU A C 1
ATOM 796 O O . GLU A 1 99 ? -4.647 -7.446 17.834 1.00 95.56 99 GLU A O 1
ATOM 801 N N . VAL A 1 100 ? -4.909 -6.677 15.761 1.00 93.88 100 VAL A N 1
ATOM 802 C CA . VAL A 1 100 ? -5.631 -5.453 16.187 1.00 93.88 100 VAL A CA 1
ATOM 803 C C . VAL A 1 100 ? -6.855 -5.803 17.031 1.00 93.88 100 VAL A C 1
ATOM 805 O O . VAL A 1 100 ? -7.793 -6.352 16.481 1.00 93.88 100 VAL A O 1
ATOM 808 N N . ASP A 1 101 ? -6.944 -5.396 18.295 1.00 84.69 101 ASP A N 1
ATOM 809 C CA . ASP A 1 101 ? -8.042 -5.806 19.193 1.00 84.69 101 ASP A CA 1
ATOM 810 C C . ASP A 1 101 ? -9.460 -5.653 18.593 1.00 84.69 101 ASP A C 1
ATOM 812 O O . ASP A 1 101 ? -10.110 -6.636 18.228 1.00 84.69 101 ASP A O 1
ATOM 816 N N . ASP A 1 102 ? -9.932 -4.411 18.441 1.00 93.19 102 ASP A N 1
ATOM 817 C CA . ASP A 1 102 ? -11.268 -4.090 17.933 1.00 93.19 102 ASP A CA 1
ATOM 818 C C . ASP A 1 102 ? -11.183 -3.149 16.725 1.00 93.19 102 ASP A C 1
ATOM 820 O O . ASP A 1 102 ? -10.751 -1.997 16.820 1.00 93.19 102 ASP A O 1
ATOM 824 N N . LEU A 1 103 ? -11.612 -3.661 15.571 1.00 96.06 103 LEU A N 1
ATOM 825 C CA . LEU A 1 103 ? -11.637 -2.948 14.295 1.00 96.06 103 LEU A CA 1
ATOM 826 C C . LEU A 1 103 ? -12.732 -1.867 14.231 1.00 96.06 103 LEU A C 1
ATOM 828 O O . LEU A 1 103 ? -12.652 -0.974 13.385 1.00 96.06 103 LEU A O 1
ATOM 832 N N . ALA A 1 104 ? -13.742 -1.924 15.103 1.00 96.38 104 ALA A N 1
ATOM 833 C CA . ALA A 1 104 ? -14.810 -0.931 15.173 1.00 96.38 104 ALA A CA 1
ATOM 834 C C . ALA A 1 104 ? -14.417 0.318 15.977 1.00 96.38 104 ALA A C 1
ATOM 836 O O . ALA A 1 104 ? -15.104 1.337 15.881 1.00 96.38 104 ALA A O 1
ATOM 837 N N . LEU A 1 105 ? -13.317 0.273 16.737 1.00 96.31 105 LEU A N 1
ATOM 838 C CA . LEU A 1 105 ? -12.849 1.435 17.484 1.00 96.31 105 LEU A CA 1
ATOM 839 C C . LEU A 1 105 ? -12.469 2.589 16.546 1.00 96.31 105 LEU A C 1
ATOM 841 O O . LEU A 1 105 ? -11.912 2.349 15.465 1.00 96.31 105 LEU A O 1
ATOM 845 N N . PRO A 1 106 ? -12.714 3.843 16.964 1.00 97.69 106 PRO A N 1
ATOM 846 C CA . PRO A 1 106 ? -12.197 5.002 16.263 1.00 97.69 106 PRO A CA 1
ATOM 847 C C . PRO A 1 106 ? -10.669 4.980 16.195 1.00 97.69 106 PRO A C 1
ATOM 849 O O . PRO A 1 106 ? -10.002 4.536 17.133 1.00 97.69 106 PRO A O 1
ATOM 852 N N . VAL A 1 107 ? -10.112 5.523 15.114 1.00 97.12 107 VAL A N 1
ATOM 853 C CA . VAL A 1 107 ? -8.661 5.703 14.968 1.00 97.12 107 VAL A CA 1
ATOM 854 C C . VAL A 1 107 ? -8.107 6.631 16.058 1.00 97.12 107 VAL A C 1
ATOM 856 O O . VAL A 1 107 ? -7.017 6.420 16.586 1.00 97.12 107 VAL A O 1
ATOM 859 N N . GLY A 1 108 ? -8.892 7.647 16.429 1.00 96.00 108 GLY A N 1
ATOM 860 C CA . GLY A 1 108 ? -8.591 8.568 17.518 1.00 96.00 108 GLY A CA 1
ATOM 861 C C . GLY A 1 108 ? -7.860 9.849 17.090 1.00 96.00 108 GLY A C 1
ATOM 862 O O . GLY A 1 108 ? -7.571 10.057 15.910 1.00 96.00 108 GLY A O 1
ATOM 863 N N . PRO A 1 109 ? -7.562 10.748 18.047 1.00 95.31 109 PRO A N 1
ATOM 864 C CA . PRO A 1 109 ? -7.114 12.120 17.774 1.00 95.31 109 PRO A CA 1
ATOM 865 C C . PRO A 1 109 ? -5.858 12.242 16.900 1.00 95.31 109 PRO A C 1
ATOM 867 O O . PRO A 1 109 ? -5.710 13.228 16.180 1.00 95.31 109 PRO A O 1
ATOM 870 N N . ALA A 1 110 ? -4.979 11.235 16.918 1.00 91.00 110 ALA A N 1
ATOM 871 C CA . ALA A 1 110 ? -3.776 11.187 16.086 1.00 91.00 110 ALA A CA 1
ATOM 872 C C . ALA A 1 110 ? -4.074 11.212 14.573 1.00 91.00 110 ALA A C 1
ATOM 874 O O . ALA A 1 110 ? -3.194 11.547 13.782 1.00 91.00 110 ALA A O 1
ATOM 875 N N . ALA A 1 111 ? -5.303 10.878 14.165 1.00 94.00 111 ALA A N 1
ATOM 876 C CA . ALA A 1 111 ? -5.738 10.901 12.772 1.00 94.00 111 ALA A CA 1
ATOM 877 C C . ALA A 1 111 ? -6.357 12.243 12.329 1.00 94.00 111 ALA A C 1
ATOM 879 O O . ALA A 1 111 ? -6.797 12.377 11.185 1.00 94.00 111 ALA A O 1
ATOM 880 N N . GLY A 1 112 ? -6.395 13.251 13.210 1.00 95.06 112 GLY A N 1
ATOM 881 C CA . GLY A 1 112 ? -6.895 14.589 12.890 1.00 95.06 112 GLY A CA 1
ATOM 882 C C . GLY A 1 112 ? -8.334 14.559 12.370 1.00 95.06 112 GLY A C 1
ATOM 883 O O . GLY A 1 112 ? -9.241 14.111 13.067 1.00 95.06 112 GLY A O 1
ATOM 884 N N . ALA A 1 113 ? -8.546 15.006 11.128 1.00 96.19 113 ALA A N 1
ATOM 885 C CA . ALA A 1 113 ? -9.865 15.011 10.486 1.00 96.19 113 ALA A CA 1
ATOM 886 C C . ALA A 1 113 ? -10.511 13.614 10.381 1.00 96.19 113 ALA A C 1
ATOM 888 O O . ALA A 1 113 ? -11.731 13.512 10.287 1.00 96.19 113 ALA A O 1
ATOM 889 N N . TYR A 1 114 ? -9.712 12.544 10.444 1.00 96.62 114 TYR A N 1
ATOM 890 C CA . TYR A 1 114 ? -10.177 11.157 10.388 1.00 96.62 114 TYR A CA 1
ATOM 891 C C . TYR A 1 114 ? -10.326 10.510 11.771 1.00 96.62 114 TYR A C 1
ATOM 893 O O . TYR A 1 114 ? -10.520 9.302 11.859 1.00 96.62 114 TYR A O 1
ATOM 901 N N . ALA A 1 115 ? -10.251 11.278 12.864 1.00 97.19 115 ALA A N 1
ATOM 902 C CA . ALA A 1 115 ? -10.262 10.733 14.224 1.00 97.19 115 ALA A CA 1
ATOM 903 C C . ALA A 1 115 ? -11.493 9.872 14.556 1.00 97.19 115 ALA A C 1
ATOM 905 O O . ALA A 1 115 ? -11.390 8.953 15.369 1.00 97.19 115 ALA A O 1
ATOM 906 N N . SER A 1 116 ? -12.640 10.158 13.933 1.00 97.75 116 SER A N 1
ATOM 907 C CA . SER A 1 116 ? -13.888 9.406 14.102 1.00 97.75 116 SER A CA 1
ATOM 908 C C . SER A 1 116 ? -14.045 8.222 13.144 1.00 97.75 116 SER A C 1
ATOM 910 O O . SER A 1 116 ? -14.974 7.435 13.322 1.00 97.75 116 SER A O 1
ATOM 912 N N . ALA A 1 117 ? -13.175 8.078 12.136 1.00 98.12 117 ALA A N 1
ATOM 913 C CA . ALA A 1 117 ? -13.170 6.897 11.280 1.00 98.12 117 ALA A CA 1
ATOM 914 C C . ALA A 1 117 ? -12.809 5.657 12.108 1.00 98.12 117 ALA A C 1
ATOM 916 O O . ALA A 1 117 ? -12.140 5.758 13.135 1.00 98.12 117 ALA A O 1
ATOM 917 N N . THR A 1 118 ? -13.251 4.479 11.683 1.00 98.00 118 THR A N 1
ATOM 918 C CA . THR A 1 118 ? -12.910 3.233 12.377 1.00 98.00 118 THR A CA 1
ATOM 919 C C . THR A 1 118 ? -11.540 2.725 11.937 1.00 98.00 118 THR A C 1
ATOM 921 O O . THR A 1 118 ? -11.091 2.993 10.819 1.00 98.00 118 THR A O 1
ATOM 924 N N . ARG A 1 119 ? -10.885 1.926 12.784 1.00 97.50 119 ARG A N 1
ATOM 925 C CA . ARG A 1 119 ? -9.675 1.179 12.400 1.00 97.50 119 ARG A CA 1
ATOM 926 C C . ARG A 1 119 ? -9.921 0.315 11.160 1.00 97.50 119 ARG A C 1
ATOM 928 O O . ARG A 1 119 ? -9.067 0.256 10.284 1.00 97.50 119 ARG A O 1
ATOM 935 N N . LEU A 1 120 ? -11.114 -0.275 11.038 1.00 97.69 120 LEU A N 1
ATOM 936 C CA . LEU A 1 120 ? -11.556 -0.986 9.837 1.00 97.69 120 LEU A CA 1
ATOM 937 C C . LEU A 1 120 ? -11.498 -0.108 8.581 1.00 97.69 120 LEU A C 1
ATOM 939 O O . LEU A 1 120 ? -10.935 -0.528 7.574 1.00 97.69 120 LEU A O 1
ATOM 943 N N . ALA A 1 121 ? -12.068 1.100 8.632 1.00 97.94 121 ALA A N 1
ATOM 944 C CA . ALA A 1 121 ? -12.057 2.020 7.497 1.00 97.94 121 ALA A CA 1
ATOM 945 C C . ALA A 1 121 ? -10.623 2.381 7.085 1.00 97.94 121 ALA A C 1
ATOM 947 O O . ALA A 1 121 ? -10.321 2.453 5.896 1.00 97.94 121 ALA A O 1
ATOM 948 N N . PHE A 1 122 ? -9.725 2.537 8.061 1.00 98.00 122 PHE A N 1
ATOM 949 C CA . PHE A 1 122 ? -8.312 2.762 7.784 1.00 98.00 122 PHE A CA 1
ATOM 950 C C . PHE A 1 122 ? -7.632 1.556 7.115 1.00 98.00 122 PHE A C 1
ATOM 952 O O . PHE A 1 122 ? -6.952 1.735 6.107 1.00 98.00 122 PHE A O 1
ATOM 959 N N . VAL A 1 123 ? -7.839 0.330 7.612 1.00 98.00 123 VAL A N 1
ATOM 960 C CA . VAL A 1 123 ? -7.281 -0.885 6.984 1.00 98.00 123 VAL A CA 1
ATOM 961 C C . VAL A 1 123 ? -7.795 -1.046 5.553 1.00 98.00 123 VAL A C 1
ATOM 963 O O . VAL A 1 123 ? -7.005 -1.317 4.656 1.00 98.00 123 VAL A O 1
ATOM 966 N N . LEU A 1 124 ? -9.091 -0.823 5.315 1.00 98.38 124 LEU A N 1
ATOM 967 C CA . LEU A 1 124 ? -9.674 -0.864 3.970 1.00 98.38 124 LEU A CA 1
ATOM 968 C C . LEU A 1 124 ? -9.061 0.185 3.035 1.00 98.38 124 LEU A C 1
ATOM 970 O O . LEU A 1 124 ? -8.789 -0.126 1.881 1.00 98.38 124 LEU A O 1
ATOM 974 N N . HIS A 1 125 ? -8.793 1.394 3.529 1.00 98.19 125 HIS A N 1
ATOM 975 C CA . HIS A 1 125 ? -8.070 2.405 2.759 1.00 98.19 125 HIS A CA 1
ATOM 976 C C . HIS A 1 125 ? -6.653 1.936 2.396 1.00 98.19 125 HIS A C 1
ATOM 978 O O . HIS A 1 125 ? -6.246 2.072 1.251 1.00 98.19 125 HIS A O 1
ATOM 984 N N . VAL A 1 126 ? -5.919 1.319 3.325 1.00 98.25 126 VAL A N 1
ATOM 985 C CA . VAL A 1 126 ? -4.584 0.767 3.028 1.00 98.25 126 VAL A CA 1
ATOM 986 C C . VAL A 1 126 ? -4.650 -0.361 1.988 1.00 98.25 126 VAL A C 1
ATOM 988 O O . VAL A 1 126 ? -3.775 -0.448 1.128 1.00 98.25 126 VAL A O 1
ATOM 991 N N . VAL A 1 127 ? -5.687 -1.204 2.026 1.00 98.38 127 VAL A N 1
ATOM 992 C CA . VAL A 1 127 ? -5.930 -2.220 0.986 1.00 98.38 127 VAL A CA 1
ATOM 993 C C . VAL A 1 127 ? -6.171 -1.564 -0.377 1.00 98.38 127 VAL A C 1
ATOM 995 O O . VAL A 1 127 ? -5.604 -2.015 -1.371 1.00 98.38 127 VAL A O 1
ATOM 998 N N . ASP A 1 128 ? -6.987 -0.511 -0.431 1.00 98.69 128 ASP A N 1
ATOM 999 C CA . ASP A 1 128 ? -7.280 0.223 -1.667 1.00 98.69 128 ASP A CA 1
ATOM 1000 C C . ASP A 1 128 ? -6.013 0.857 -2.262 1.00 98.69 128 ASP A C 1
ATOM 1002 O O . ASP A 1 128 ? -5.71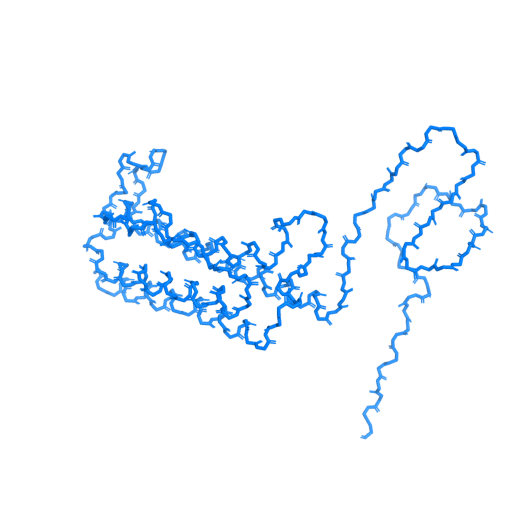3 0.647 -3.434 1.00 98.69 128 ASP A O 1
ATOM 1006 N N . GLU A 1 129 ? -5.191 1.511 -1.437 1.00 98.50 129 GLU A N 1
ATOM 1007 C CA . GLU A 1 129 ? -3.891 2.068 -1.843 1.00 98.50 129 GLU A CA 1
ATOM 1008 C C . GLU A 1 129 ? -2.932 0.981 -2.367 1.00 98.50 129 GLU A C 1
ATOM 1010 O O . GLU A 1 129 ? -2.237 1.184 -3.369 1.00 98.50 129 GLU A O 1
ATOM 1015 N N . LEU A 1 130 ? -2.918 -0.202 -1.732 1.00 98.69 130 LEU A N 1
ATOM 1016 C CA . LEU A 1 130 ? -2.143 -1.351 -2.207 1.00 98.69 130 LEU A CA 1
ATOM 1017 C C . LEU A 1 130 ? -2.597 -1.790 -3.602 1.00 98.69 130 LEU A C 1
ATOM 1019 O O . LEU A 1 130 ? -1.766 -1.940 -4.498 1.00 98.69 130 LEU A O 1
ATOM 1023 N N . VAL A 1 131 ? -3.902 -1.981 -3.802 1.00 98.69 131 VAL A N 1
ATOM 1024 C CA . VAL A 1 131 ? -4.470 -2.389 -5.095 1.00 98.69 131 VAL A CA 1
ATOM 1025 C C . VAL A 1 131 ? -4.218 -1.325 -6.164 1.00 98.69 131 VAL A C 1
ATOM 1027 O O . VAL A 1 131 ? -3.797 -1.663 -7.273 1.00 98.69 131 VAL A O 1
ATOM 1030 N N . HIS A 1 132 ? -4.433 -0.055 -5.826 1.00 98.56 132 HIS A N 1
ATOM 1031 C CA . HIS A 1 132 ? -4.239 1.089 -6.706 1.00 98.56 132 HIS A CA 1
ATOM 1032 C C . HIS A 1 132 ? -2.803 1.147 -7.240 1.00 98.56 132 HIS A C 1
ATOM 1034 O O . HIS A 1 132 ? -2.583 1.048 -8.450 1.00 98.56 132 HIS A O 1
ATOM 1040 N N . HIS A 1 133 ? -1.804 1.207 -6.358 1.00 98.44 133 HIS A N 1
ATOM 1041 C CA . HIS A 1 133 ? -0.409 1.314 -6.786 1.00 98.44 133 HIS A CA 1
ATOM 1042 C C . HIS A 1 133 ? 0.150 0.013 -7.368 1.00 98.44 133 HIS A C 1
ATOM 1044 O O . HIS A 1 133 ? 1.042 0.061 -8.219 1.00 98.44 133 HIS A O 1
ATOM 1050 N N . ALA A 1 134 ? -0.381 -1.152 -6.982 1.00 98.31 134 ALA A N 1
ATOM 1051 C CA . ALA A 1 134 ? -0.044 -2.406 -7.649 1.00 98.31 134 ALA A CA 1
ATOM 1052 C C . ALA A 1 134 ? -0.520 -2.418 -9.110 1.00 98.31 134 ALA A C 1
ATOM 1054 O O . ALA A 1 134 ? 0.214 -2.869 -9.992 1.00 98.31 134 ALA A O 1
ATOM 1055 N N . ALA A 1 135 ? -1.714 -1.884 -9.386 1.00 98.50 135 ALA A N 1
ATOM 1056 C CA . ALA A 1 135 ? -2.225 -1.741 -10.745 1.00 98.50 135 ALA A CA 1
ATOM 1057 C C . ALA A 1 135 ? -1.403 -0.731 -11.565 1.00 98.50 135 ALA A C 1
ATOM 1059 O O . ALA A 1 135 ? -1.063 -1.012 -12.714 1.00 98.50 135 ALA A O 1
ATOM 1060 N N . GLU A 1 136 ? -1.012 0.402 -10.974 1.00 97.94 136 GLU A N 1
ATOM 1061 C CA . GLU A 1 136 ? -0.111 1.360 -11.628 1.00 97.94 136 GLU A CA 1
ATOM 1062 C C . GLU A 1 136 ? 1.251 0.737 -11.957 1.00 97.94 136 GLU A C 1
ATOM 1064 O O . GLU A 1 136 ? 1.747 0.889 -13.073 1.00 97.94 136 GLU A O 1
ATOM 1069 N N . ALA A 1 137 ? 1.849 0.001 -11.014 1.00 97.88 137 ALA A N 1
ATOM 1070 C CA . ALA A 1 137 ? 3.098 -0.714 -11.253 1.00 97.88 137 ALA A CA 1
ATOM 1071 C C . ALA A 1 137 ? 2.933 -1.728 -12.394 1.00 97.88 137 ALA A C 1
ATOM 1073 O O . ALA A 1 137 ? 3.766 -1.773 -13.296 1.00 97.88 137 ALA A O 1
ATOM 1074 N N . ALA A 1 138 ? 1.836 -2.493 -12.408 1.00 97.56 138 ALA A N 1
ATOM 1075 C CA . ALA A 1 138 ? 1.540 -3.438 -13.479 1.00 97.56 138 ALA A CA 1
ATOM 1076 C C . ALA A 1 138 ? 1.459 -2.762 -14.857 1.00 97.56 138 ALA A C 1
ATOM 1078 O O . ALA A 1 138 ? 2.058 -3.276 -15.803 1.00 97.56 138 ALA A O 1
ATOM 1079 N N . LEU A 1 139 ? 0.773 -1.620 -14.950 1.00 96.94 139 LEU A N 1
ATOM 1080 C CA . LEU A 1 139 ? 0.657 -0.830 -16.176 1.00 96.94 139 LEU A CA 1
ATOM 1081 C C . LEU A 1 139 ? 2.018 -0.303 -16.645 1.00 96.94 139 LEU A C 1
ATOM 1083 O O . LEU A 1 139 ? 2.354 -0.415 -17.820 1.00 96.94 139 LEU A O 1
ATOM 1087 N N . LEU A 1 140 ? 2.824 0.252 -15.740 1.00 96.62 140 LEU A N 1
ATOM 1088 C CA . LEU A 1 140 ? 4.147 0.783 -16.086 1.00 96.62 140 LEU A CA 1
ATOM 1089 C C . LEU A 1 140 ? 5.079 -0.306 -16.616 1.00 96.62 140 LEU A C 1
ATOM 1091 O O . LEU A 1 140 ? 5.828 -0.052 -17.555 1.00 96.62 140 LEU A O 1
ATOM 1095 N N . ARG A 1 141 ? 4.996 -1.521 -16.065 1.00 96.69 141 ARG A N 1
ATOM 1096 C CA . ARG A 1 141 ? 5.725 -2.680 -16.595 1.00 96.69 141 ARG A CA 1
ATOM 1097 C C . ARG A 1 141 ? 5.293 -3.035 -18.015 1.00 96.69 141 ARG A C 1
ATOM 1099 O O . ARG A 1 141 ? 6.141 -3.293 -18.866 1.00 96.69 141 ARG A O 1
ATOM 1106 N N . ASP A 1 142 ? 3.990 -2.996 -18.305 1.00 96.19 142 ASP A N 1
ATOM 1107 C CA . ASP A 1 142 ? 3.495 -3.214 -19.672 1.00 96.19 142 ASP A CA 1
ATOM 1108 C C . ASP A 1 142 ? 4.000 -2.133 -20.636 1.00 96.19 142 ASP A C 1
ATOM 1110 O O . ASP A 1 142 ? 4.407 -2.446 -21.754 1.00 96.19 142 ASP A O 1
ATOM 1114 N N . LEU A 1 143 ? 4.035 -0.870 -20.202 1.00 95.31 143 LEU A N 1
ATOM 1115 C CA . LEU A 1 143 ? 4.580 0.230 -21.001 1.00 95.31 143 LEU A CA 1
ATOM 1116 C C . LEU A 1 143 ? 6.089 0.083 -21.236 1.00 95.31 143 LEU A C 1
ATOM 1118 O O . LEU A 1 143 ? 6.541 0.278 -22.366 1.00 95.31 143 LEU A O 1
ATOM 1122 N N . TYR A 1 144 ? 6.854 -0.318 -20.216 1.00 94.50 144 TYR A N 1
ATOM 1123 C CA . TYR A 1 144 ? 8.282 -0.612 -20.343 1.00 94.50 144 TYR A CA 1
ATOM 1124 C C . TYR A 1 144 ? 8.537 -1.751 -21.334 1.00 94.50 144 TYR A C 1
ATOM 1126 O O . TYR A 1 144 ? 9.354 -1.612 -22.246 1.00 94.50 144 TYR A O 1
ATOM 1134 N N . ALA A 1 145 ? 7.793 -2.855 -21.225 1.00 93.19 145 ALA A N 1
ATOM 1135 C CA . ALA A 1 145 ? 7.906 -3.989 -22.142 1.00 93.19 145 ALA A CA 1
ATOM 1136 C C . ALA A 1 145 ? 7.602 -3.599 -23.600 1.00 93.19 145 ALA A C 1
ATOM 1138 O O . ALA A 1 145 ? 8.122 -4.209 -24.534 1.00 93.19 145 ALA A O 1
ATOM 1139 N N . ARG A 1 146 ? 6.781 -2.563 -23.804 1.00 91.75 146 ARG A N 1
ATOM 1140 C CA . ARG A 1 146 ? 6.458 -1.989 -25.117 1.00 91.75 146 ARG A CA 1
ATOM 1141 C C . ARG A 1 146 ? 7.357 -0.817 -25.522 1.00 91.75 146 ARG A C 1
ATOM 1143 O O . ARG A 1 146 ? 7.164 -0.283 -26.608 1.00 91.75 146 ARG A O 1
ATOM 1150 N N . GLN A 1 147 ? 8.317 -0.424 -24.680 1.00 81.69 147 GLN A N 1
ATOM 1151 C CA . GLN A 1 147 ? 9.204 0.732 -24.873 1.00 81.69 147 GLN A CA 1
ATOM 1152 C C . GLN A 1 147 ? 8.446 2.039 -25.182 1.00 81.69 147 GLN A C 1
ATOM 1154 O O . GLN A 1 147 ? 8.940 2.913 -25.894 1.00 81.69 147 GLN A O 1
ATOM 1159 N N . VAL A 1 148 ? 7.232 2.188 -24.643 1.00 72.19 148 VAL A N 1
ATOM 1160 C CA . VAL A 1 148 ? 6.393 3.368 -24.885 1.00 72.19 148 VAL A CA 1
ATOM 1161 C C . VAL A 1 148 ? 6.922 4.537 -24.065 1.00 72.19 148 VAL A C 1
ATOM 1163 O O . VAL A 1 148 ? 6.822 4.534 -22.841 1.00 72.19 148 VAL A O 1
ATOM 1166 N N . ARG A 1 149 ? 7.430 5.578 -24.730 1.00 66.69 149 ARG A N 1
ATOM 1167 C CA . ARG A 1 149 ? 7.654 6.882 -24.093 1.00 66.69 149 ARG A CA 1
ATOM 1168 C C . ARG A 1 149 ? 6.382 7.710 -24.196 1.00 66.69 149 ARG A C 1
ATOM 1170 O O . ARG A 1 149 ? 5.914 7.995 -25.297 1.00 66.69 149 ARG A O 1
ATOM 1177 N N . LEU A 1 150 ? 5.835 8.118 -23.053 1.00 66.19 150 LEU A N 1
ATOM 1178 C CA . LEU A 1 150 ? 4.747 9.090 -23.017 1.00 66.19 150 LEU A CA 1
ATOM 1179 C C . LEU A 1 150 ? 5.372 10.473 -23.202 1.00 66.19 150 LEU A C 1
ATOM 1181 O O . LEU A 1 150 ? 5.623 11.194 -22.241 1.00 66.19 150 LEU A O 1
ATOM 1185 N N . ALA A 1 151 ? 5.692 10.815 -24.449 1.00 60.06 151 ALA A N 1
ATOM 1186 C CA . ALA A 1 151 ? 6.211 12.132 -24.771 1.00 60.06 151 ALA A CA 1
ATOM 1187 C C . ALA A 1 151 ? 5.172 13.190 -24.371 1.00 60.06 151 ALA A C 1
ATOM 1189 O O . ALA A 1 151 ? 4.103 13.305 -24.976 1.00 60.06 151 ALA A O 1
ATOM 1190 N N . GLY A 1 152 ? 5.490 13.981 -23.347 1.00 51.28 152 GLY A N 1
ATOM 1191 C CA . GLY A 1 152 ? 4.840 15.265 -23.156 1.00 51.28 152 GLY A CA 1
ATOM 1192 C C . GLY A 1 152 ? 5.229 16.144 -24.337 1.00 51.28 152 GLY A C 1
ATOM 1193 O O . GLY A 1 152 ? 6.409 16.427 -24.525 1.00 51.28 152 GLY A O 1
ATOM 1194 N N . CYS A 1 153 ? 4.264 16.569 -25.153 1.00 45.03 153 CYS A N 1
ATOM 1195 C CA . CYS A 1 153 ? 4.502 17.630 -26.128 1.00 45.03 153 CYS A CA 1
ATOM 1196 C C . CYS A 1 153 ? 4.913 18.901 -25.365 1.00 45.03 153 CYS A C 1
ATOM 1198 O O . CYS A 1 153 ? 4.060 19.691 -24.961 1.00 45.03 153 CYS A O 1
ATOM 1200 N N . SER A 1 154 ? 6.212 19.114 -25.160 1.00 45.81 154 SER A N 1
ATOM 1201 C CA . SER A 1 154 ? 6.732 20.396 -24.705 1.00 45.81 154 SER A CA 1
ATOM 1202 C C . SER A 1 154 ? 6.864 21.299 -25.930 1.00 45.81 154 SER A C 1
ATOM 1204 O O . SER A 1 154 ? 7.842 21.288 -26.670 1.00 45.81 154 SER A O 1
ATOM 1206 N N . CYS A 1 155 ? 5.821 22.080 -26.201 1.00 37.38 155 CYS A N 1
ATOM 1207 C CA . CYS A 1 155 ? 5.967 23.207 -27.112 1.00 37.38 155 CYS A CA 1
ATOM 1208 C C . CYS A 1 155 ? 6.844 24.245 -26.394 1.00 37.38 155 CYS A C 1
ATOM 1210 O O . CYS A 1 155 ? 6.359 24.931 -25.494 1.00 37.38 155 CYS A O 1
ATOM 1212 N N . ARG A 1 156 ? 8.132 24.349 -26.745 1.00 40.97 156 ARG A N 1
ATOM 1213 C CA . ARG A 1 156 ? 8.945 25.506 -26.343 1.00 40.97 156 ARG A CA 1
ATOM 1214 C C . ARG A 1 156 ? 8.397 26.754 -27.043 1.00 40.97 156 ARG A C 1
ATOM 1216 O O . ARG A 1 156 ? 8.241 26.723 -28.263 1.00 40.97 156 ARG A O 1
ATOM 1223 N N . PRO A 1 157 ? 8.144 27.864 -26.334 1.00 38.50 157 PRO A N 1
ATOM 1224 C CA . PRO A 1 157 ? 8.036 29.151 -26.990 1.00 38.50 157 PRO A CA 1
ATOM 1225 C C . PRO A 1 157 ? 9.462 29.646 -27.256 1.00 38.50 157 PRO A C 1
ATOM 1227 O O . PRO A 1 157 ? 10.118 30.156 -26.351 1.00 38.50 157 PRO A O 1
ATOM 1230 N N . GLU A 1 158 ? 9.972 29.469 -28.474 1.00 40.19 158 GLU A N 1
ATOM 1231 C CA . GLU A 1 158 ? 11.149 30.227 -28.901 1.00 40.19 158 GLU A CA 1
ATOM 1232 C C . GLU A 1 158 ? 10.692 31.604 -29.380 1.00 40.19 158 GLU A C 1
ATOM 1234 O O . GLU A 1 158 ? 9.957 31.749 -30.359 1.00 40.19 158 GLU A O 1
ATOM 1239 N N . ALA A 1 159 ? 11.091 32.620 -28.616 1.00 45.84 159 ALA A N 1
ATOM 1240 C CA . ALA A 1 159 ? 11.068 33.994 -29.066 1.00 45.84 159 ALA A CA 1
ATOM 1241 C C . ALA A 1 159 ? 11.995 34.103 -30.282 1.00 45.84 159 ALA A C 1
ATOM 1243 O O . ALA A 1 159 ? 13.167 33.757 -30.190 1.00 45.84 159 ALA A O 1
ATOM 1244 N N . GLU A 1 160 ? 11.431 34.583 -31.390 1.00 46.22 160 GLU A N 1
ATOM 1245 C CA . GLU A 1 160 ? 12.124 34.931 -32.632 1.00 46.22 160 GLU A CA 1
ATOM 1246 C C . GLU A 1 160 ? 12.862 33.775 -33.319 1.00 46.22 160 GLU A C 1
ATOM 1248 O O . GLU A 1 160 ? 14.052 33.602 -33.116 1.00 46.22 160 GLU A O 1
ATOM 1253 N N . LEU A 1 161 ? 12.187 33.054 -34.226 1.00 41.94 161 LEU A N 1
ATOM 1254 C CA . LEU A 1 161 ? 12.771 32.600 -35.499 1.00 41.94 161 LEU A CA 1
ATOM 1255 C C . LEU A 1 161 ? 11.670 32.089 -36.448 1.00 41.94 161 LEU A C 1
ATOM 1257 O O . LEU A 1 161 ? 10.848 31.234 -36.130 1.00 41.94 161 LEU A O 1
ATOM 1261 N N . THR A 1 162 ? 11.651 32.654 -37.650 1.00 40.50 162 THR A N 1
ATOM 1262 C CA . THR A 1 162 ? 10.629 32.521 -38.697 1.00 40.50 162 THR A CA 1
ATOM 1263 C C . THR A 1 162 ? 10.698 31.187 -39.456 1.00 40.50 162 THR A C 1
ATOM 1265 O O . THR A 1 162 ? 10.756 31.170 -40.687 1.00 40.50 162 THR A O 1
ATOM 1268 N N . ARG A 1 163 ? 10.715 30.043 -38.757 1.00 39.72 163 ARG A N 1
ATOM 1269 C CA . ARG A 1 163 ? 10.614 28.722 -39.400 1.00 39.72 163 ARG A CA 1
ATOM 1270 C C . ARG A 1 163 ? 10.147 27.649 -38.416 1.00 39.72 163 ARG A C 1
ATOM 1272 O O . ARG A 1 163 ? 10.820 27.347 -37.442 1.00 39.72 163 ARG A O 1
ATOM 1279 N N . TYR A 1 164 ? 8.984 27.069 -38.693 1.00 39.62 164 TYR A N 1
ATOM 1280 C CA . TYR A 1 164 ? 8.377 26.009 -37.890 1.00 39.62 164 TYR A CA 1
ATOM 1281 C C . TYR A 1 164 ? 9.141 24.697 -38.131 1.00 39.62 164 TYR A C 1
ATOM 1283 O O . TYR A 1 164 ? 8.920 24.037 -39.144 1.00 39.62 164 TYR A O 1
ATOM 1291 N N . VAL A 1 165 ? 10.057 24.328 -37.236 1.00 38.03 165 VAL A N 1
ATOM 1292 C CA . VAL A 1 165 ? 10.685 22.999 -37.231 1.00 38.03 165 VAL A CA 1
ATOM 1293 C C . VAL A 1 165 ? 10.224 22.286 -35.966 1.00 38.03 165 VAL A C 1
ATOM 1295 O O . VAL A 1 165 ? 10.652 22.616 -34.865 1.00 38.03 165 VAL A O 1
ATOM 1298 N N . ARG A 1 166 ? 9.302 21.327 -36.109 1.00 43.19 166 ARG A N 1
ATOM 1299 C CA . ARG A 1 166 ? 9.051 20.337 -35.056 1.00 43.19 166 ARG A CA 1
ATOM 1300 C C . ARG A 1 166 ? 10.084 19.235 -35.225 1.00 43.19 166 ARG A C 1
ATOM 1302 O O . ARG A 1 166 ? 9.934 18.397 -36.106 1.00 43.19 166 ARG A O 1
ATOM 1309 N N . THR A 1 167 ? 11.103 19.217 -34.382 1.00 38.72 167 THR A N 1
ATOM 1310 C CA . THR A 1 167 ? 11.869 17.993 -34.152 1.00 38.72 167 THR A CA 1
ATOM 1311 C C . THR A 1 167 ? 10.993 17.061 -33.315 1.00 38.72 167 THR A C 1
ATOM 1313 O O . THR A 1 167 ? 10.655 17.368 -32.173 1.00 38.72 167 THR A O 1
ATOM 1316 N N . CYS A 1 168 ? 10.535 15.964 -33.914 1.00 39.66 168 CYS A N 1
ATOM 1317 C CA . CYS A 1 168 ? 9.992 14.826 -33.185 1.00 39.66 168 CYS A CA 1
ATOM 1318 C C . CYS A 1 168 ? 11.167 13.884 -32.912 1.00 39.66 168 CYS A C 1
ATOM 1320 O O . CYS A 1 168 ? 11.798 13.438 -33.867 1.00 39.66 168 CYS A O 1
ATOM 1322 N N . ASP A 1 169 ? 11.439 13.555 -31.646 1.00 44.75 169 ASP A N 1
ATOM 1323 C CA . ASP A 1 169 ? 12.555 12.686 -31.215 1.00 44.75 169 ASP A CA 1
ATOM 1324 C C . ASP A 1 169 ? 12.464 11.225 -31.725 1.00 44.75 169 ASP A C 1
ATOM 1326 O O . ASP A 1 169 ? 13.168 10.340 -31.239 1.00 44.75 169 ASP A O 1
ATOM 1330 N N . HIS A 1 170 ? 11.577 10.936 -32.681 1.00 40.75 170 HIS A N 1
ATOM 1331 C CA . HIS A 1 170 ? 11.375 9.606 -33.251 1.00 40.75 170 HIS A CA 1
ATOM 1332 C C . HIS A 1 170 ? 11.786 9.478 -34.726 1.00 40.75 170 HIS A C 1
ATOM 1334 O O . HIS A 1 170 ? 11.872 8.361 -35.227 1.00 40.75 170 HIS A O 1
ATOM 1340 N N . CYS A 1 171 ? 12.068 10.579 -35.430 1.00 35.31 171 CYS A N 1
ATOM 1341 C CA . CYS A 1 171 ? 12.422 10.542 -36.850 1.00 35.31 171 CYS A CA 1
ATOM 1342 C C . CYS A 1 171 ? 13.512 11.574 -37.192 1.00 35.31 171 CYS A C 1
ATOM 1344 O O . CYS A 1 171 ? 13.233 12.767 -37.304 1.00 35.31 171 CYS A O 1
ATOM 1346 N N . ASP A 1 172 ? 14.743 11.104 -37.419 1.00 36.81 172 ASP A N 1
ATOM 1347 C CA . ASP A 1 172 ? 15.903 11.883 -37.902 1.00 36.81 172 ASP A CA 1
ATOM 1348 C C . ASP A 1 172 ? 15.770 12.287 -39.393 1.00 36.81 172 ASP A C 1
ATOM 1350 O O . ASP A 1 172 ? 16.699 12.163 -40.191 1.00 36.81 172 ASP A O 1
ATOM 1354 N N . THR A 1 173 ? 14.598 12.758 -39.822 1.00 36.62 173 THR A N 1
ATOM 1355 C CA . THR A 1 173 ? 14.371 13.190 -41.210 1.00 36.62 173 THR A CA 1
ATOM 1356 C C . THR A 1 173 ? 13.703 14.554 -41.262 1.00 36.62 173 THR A C 1
ATOM 1358 O O . THR A 1 173 ? 12.515 14.689 -40.970 1.00 36.62 173 THR A O 1
ATOM 1361 N N . GLU A 1 174 ? 14.457 15.565 -41.698 1.00 35.50 174 GLU A N 1
ATOM 1362 C CA . GLU A 1 174 ? 13.972 16.925 -41.942 1.00 35.50 174 GLU A CA 1
ATOM 1363 C C . GLU A 1 174 ? 12.849 16.925 -42.992 1.00 35.50 174 GLU A C 1
ATOM 1365 O O . GLU A 1 174 ? 13.095 16.791 -44.190 1.00 35.50 174 GLU A O 1
ATOM 1370 N N . HIS A 1 175 ? 11.597 17.096 -42.564 1.00 39.25 175 HIS A N 1
ATOM 1371 C CA . HIS A 1 175 ? 10.476 17.284 -43.485 1.00 39.25 175 HIS A CA 1
ATOM 1372 C C . HIS A 1 175 ? 10.138 18.770 -43.597 1.00 39.25 175 HIS A C 1
ATOM 1374 O O . HIS A 1 175 ? 9.579 19.383 -42.689 1.00 39.25 175 HIS A O 1
ATOM 1380 N N . SER A 1 176 ? 10.464 19.353 -44.750 1.00 35.97 176 SER A N 1
ATOM 1381 C CA . SER A 1 176 ? 9.987 20.677 -45.148 1.00 35.97 176 SER A CA 1
ATOM 1382 C C . SER A 1 176 ? 8.630 20.531 -45.840 1.00 35.97 176 SER A C 1
ATOM 1384 O O . SER A 1 176 ? 8.590 20.216 -47.025 1.00 35.97 176 SER A O 1
ATOM 1386 N N . SER A 1 177 ? 7.516 20.763 -45.139 1.00 36.34 177 SER A N 1
ATOM 1387 C CA . SER A 1 177 ? 6.197 20.864 -45.787 1.00 36.34 177 SER A CA 1
ATOM 1388 C C . SER A 1 177 ? 5.423 22.099 -45.297 1.00 36.34 177 SER A C 1
ATOM 1390 O O . SER A 1 177 ? 5.307 22.290 -44.086 1.00 36.34 177 SER A O 1
ATOM 1392 N N . PRO A 1 178 ? 4.895 22.963 -46.193 1.00 33.62 178 PRO A N 1
ATOM 1393 C CA . PRO A 1 178 ? 4.306 24.257 -45.836 1.00 33.62 178 PRO A CA 1
ATOM 1394 C C . PRO A 1 178 ? 2.803 24.203 -45.489 1.00 33.62 178 PRO A C 1
ATOM 1396 O O . PRO A 1 178 ? 2.132 25.234 -45.494 1.00 33.62 178 PRO A O 1
ATOM 1399 N N . HIS A 1 179 ? 2.249 23.030 -45.170 1.00 34.06 179 HIS A N 1
ATOM 1400 C CA . HIS A 1 179 ? 0.814 22.860 -44.921 1.00 34.06 179 HIS A CA 1
ATOM 1401 C C . HIS A 1 179 ? 0.527 22.232 -43.553 1.00 34.06 179 HIS A C 1
ATOM 1403 O O . HIS A 1 179 ? 0.135 21.076 -43.457 1.00 34.06 179 HIS A O 1
ATOM 1409 N N . CYS A 1 180 ? 0.668 23.022 -42.487 1.00 31.50 180 CYS A N 1
ATOM 1410 C CA . CYS A 1 180 ? 0.057 22.718 -41.192 1.00 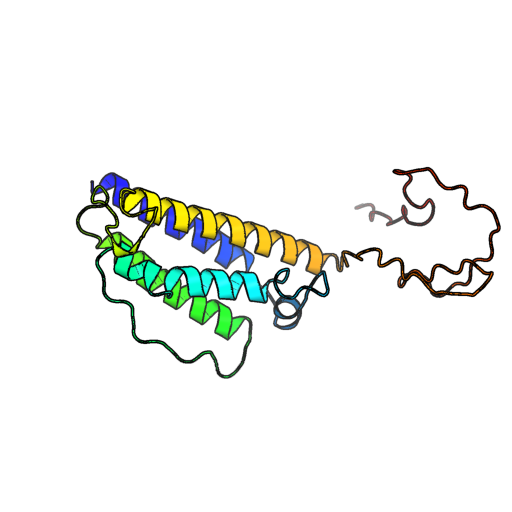31.50 180 CYS A CA 1
ATOM 1411 C C . CYS A 1 180 ? -1.000 23.782 -40.886 1.00 31.50 180 CYS A C 1
ATOM 1413 O O . CYS A 1 180 ? -0.707 24.830 -40.314 1.00 31.50 180 CYS A O 1
ATOM 1415 N N . VAL A 1 181 ? -2.239 23.511 -41.299 1.00 34.56 181 VAL A N 1
ATOM 1416 C CA . VAL A 1 181 ? -3.417 24.239 -40.822 1.00 34.56 181 VAL A CA 1
ATOM 1417 C C . VAL A 1 181 ? -3.738 23.710 -39.424 1.00 34.56 181 VAL A C 1
ATOM 1419 O O . VAL A 1 181 ? -3.920 22.510 -39.226 1.00 34.56 181 VAL A O 1
ATOM 1422 N N . HIS A 1 182 ? -3.748 24.614 -38.445 1.00 32.81 182 HIS A N 1
ATOM 1423 C CA . HIS A 1 182 ? -4.225 24.358 -37.092 1.00 32.81 182 HIS A CA 1
ATOM 1424 C C . HIS A 1 182 ? -5.686 23.921 -37.142 1.00 32.81 182 HIS A C 1
ATOM 1426 O O . HIS A 1 182 ? -6.532 24.763 -37.416 1.00 32.81 182 HIS A O 1
ATOM 1432 N N . ASP A 1 183 ? -5.935 22.640 -36.876 1.00 35.91 183 ASP A N 1
ATOM 1433 C CA . ASP A 1 183 ? -7.163 22.058 -36.310 1.00 35.91 183 ASP A CA 1
ATOM 1434 C C . ASP A 1 183 ? -7.400 20.684 -36.931 1.00 35.91 183 ASP A C 1
ATOM 1436 O O . ASP A 1 183 ? -8.111 20.593 -37.918 1.00 35.91 183 ASP A O 1
ATOM 1440 N N . GLN A 1 184 ? -6.770 19.638 -36.380 1.00 35.00 184 GLN A N 1
ATOM 1441 C CA . GLN A 1 184 ? -7.367 18.301 -36.262 1.00 35.00 184 GLN A CA 1
ATOM 1442 C C . GLN A 1 184 ? -6.741 17.586 -35.063 1.00 35.00 184 GLN A C 1
ATOM 1444 O O . GLN A 1 184 ? -5.628 17.063 -35.107 1.00 35.00 184 GLN A O 1
ATOM 1449 N N . ARG A 1 185 ? -7.482 17.573 -33.953 1.00 39.28 185 ARG A N 1
ATOM 1450 C CA . ARG A 1 185 ? -7.384 16.477 -32.988 1.00 39.28 185 ARG A CA 1
ATOM 1451 C C . ARG A 1 185 ? -7.921 15.233 -33.711 1.00 39.28 185 ARG A C 1
ATOM 1453 O O . ARG A 1 185 ? -9.004 15.319 -34.273 1.00 39.28 185 ARG A O 1
ATOM 1460 N N . GLN A 1 186 ? -7.207 14.108 -33.624 1.00 44.03 186 GLN A N 1
ATOM 1461 C CA . GLN A 1 186 ? -7.634 12.754 -34.043 1.00 44.03 186 GLN A CA 1
ATOM 1462 C C . GLN A 1 186 ? -7.423 12.329 -35.514 1.00 44.03 186 GLN A C 1
ATOM 1464 O O . GLN A 1 186 ? -8.350 11.834 -36.147 1.00 44.03 186 GLN A O 1
ATOM 1469 N N . ALA A 1 187 ? -6.191 12.361 -36.026 1.00 35.69 187 ALA A N 1
ATOM 1470 C CA . ALA A 1 187 ? -5.810 11.443 -37.108 1.00 35.69 187 ALA A CA 1
ATOM 1471 C C . ALA A 1 187 ? -4.513 10.700 -36.735 1.00 35.69 187 ALA A C 1
ATOM 1473 O O . ALA A 1 187 ? -3.551 11.362 -36.335 1.00 35.69 187 ALA A O 1
ATOM 1474 N N . PRO A 1 188 ? -4.466 9.354 -36.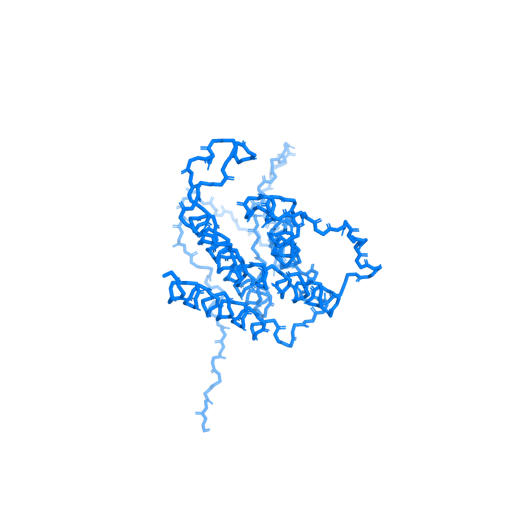808 1.00 35.94 188 PRO A N 1
ATOM 1475 C CA . PRO A 1 188 ? -3.215 8.617 -36.669 1.00 35.94 188 PRO A CA 1
ATOM 1476 C C . PRO A 1 188 ? -2.293 8.931 -37.855 1.00 35.94 188 PRO A C 1
ATOM 1478 O O . PRO A 1 188 ? -2.750 9.167 -38.974 1.00 35.94 188 PRO A O 1
ATOM 1481 N N . CYS A 1 189 ? -0.986 8.970 -37.591 1.00 37.34 189 CYS A N 1
ATOM 1482 C CA . CYS A 1 189 ? 0.033 9.187 -38.612 1.00 37.34 189 CYS A CA 1
ATOM 1483 C C . CYS A 1 189 ? -0.036 8.048 -39.652 1.00 37.34 189 CYS A C 1
ATOM 1485 O O . CYS A 1 189 ? 0.080 6.887 -39.254 1.00 37.34 189 CYS A O 1
ATOM 1487 N N . PRO A 1 190 ? -0.202 8.332 -40.957 1.00 42.41 190 PRO A N 1
ATOM 1488 C CA . PRO A 1 190 ? -0.416 7.300 -41.976 1.00 42.41 190 PRO A CA 1
ATOM 1489 C C . PRO A 1 190 ? 0.795 6.379 -42.213 1.00 42.41 190 PRO A C 1
ATOM 1491 O O . PRO A 1 190 ? 0.665 5.381 -42.913 1.00 42.41 190 PRO A O 1
ATOM 1494 N N . GLU A 1 191 ? 1.955 6.674 -41.619 1.00 43.84 191 GLU A N 1
ATOM 1495 C CA . GLU A 1 191 ? 3.187 5.883 -41.760 1.00 43.84 191 GLU A CA 1
ATOM 1496 C C . GLU A 1 191 ? 3.482 4.972 -40.553 1.00 43.84 191 GLU A C 1
ATOM 1498 O O . GLU A 1 191 ? 4.435 4.198 -40.591 1.00 43.84 191 GLU A O 1
ATOM 1503 N N . CYS A 1 192 ? 2.669 5.017 -39.488 1.00 40.41 192 CYS A N 1
ATOM 1504 C CA . CYS A 1 192 ? 2.907 4.235 -38.265 1.00 40.41 192 CYS A CA 1
ATOM 1505 C C . CYS A 1 192 ? 2.091 2.932 -38.165 1.00 40.41 192 CYS A C 1
ATOM 1507 O O . CYS A 1 192 ? 2.333 2.144 -37.253 1.00 40.41 192 CYS A O 1
ATOM 1509 N N . ASP A 1 193 ? 1.176 2.662 -39.100 1.00 42.03 193 ASP A N 1
ATOM 1510 C CA . ASP A 1 193 ? 0.353 1.444 -39.115 1.00 42.03 193 ASP A CA 1
ATOM 1511 C C . ASP A 1 193 ? 0.887 0.395 -40.103 1.00 42.03 193 ASP A C 1
ATOM 1513 O O . ASP A 1 193 ? 0.212 0.026 -41.059 1.00 42.03 193 ASP A O 1
ATOM 1517 N N . VAL A 1 194 ? 2.092 -0.139 -39.869 1.00 38.56 194 VAL A N 1
ATOM 1518 C CA . VAL A 1 194 ? 2.443 -1.478 -40.378 1.00 38.56 194 VAL A CA 1
ATOM 1519 C C . VAL A 1 194 ? 3.423 -2.177 -39.430 1.00 38.56 194 VAL A C 1
ATOM 1521 O O . VAL A 1 194 ? 4.636 -2.138 -39.613 1.00 38.56 194 VAL A O 1
ATOM 1524 N N . VAL A 1 195 ? 2.906 -2.887 -38.427 1.00 38.47 195 VAL A N 1
ATOM 1525 C CA . VAL A 1 195 ? 3.629 -4.042 -37.870 1.00 38.47 195 VAL A CA 1
ATOM 1526 C C . VAL A 1 195 ? 3.023 -5.283 -38.525 1.00 38.47 195 VAL A C 1
ATOM 1528 O O . VAL A 1 195 ? 1.839 -5.549 -38.305 1.00 38.47 195 VAL A O 1
ATOM 1531 N N . PRO A 1 196 ? 3.763 -6.052 -39.345 1.00 35.88 196 PRO A N 1
ATOM 1532 C CA . PRO A 1 196 ? 3.232 -7.292 -39.881 1.00 35.88 196 PRO A CA 1
ATOM 1533 C C . PRO A 1 196 ? 3.052 -8.294 -38.737 1.00 35.88 196 PRO A C 1
ATOM 1535 O O . PRO A 1 196 ? 4.010 -8.669 -38.061 1.00 35.88 196 PRO A O 1
ATOM 1538 N N . VAL A 1 197 ? 1.816 -8.747 -38.532 1.00 39.84 197 VAL A N 1
ATOM 1539 C CA . VAL A 1 197 ? 1.528 -9.950 -37.744 1.00 39.84 197 VAL A CA 1
ATOM 1540 C C . VAL A 1 197 ? 2.144 -11.141 -38.494 1.00 39.84 197 VAL A C 1
ATOM 1542 O O . VAL A 1 197 ? 1.830 -11.314 -39.676 1.00 39.84 197 VAL A O 1
ATOM 1545 N N . PRO A 1 198 ? 3.002 -11.975 -37.876 1.00 35.09 198 PRO A N 1
ATOM 1546 C CA . PRO A 1 198 ? 3.446 -13.197 -38.525 1.00 35.09 198 PRO A CA 1
ATOM 1547 C C . PRO A 1 198 ? 2.240 -14.124 -38.679 1.00 35.09 198 PRO A C 1
ATOM 1549 O O . PRO A 1 198 ? 1.584 -14.465 -37.693 1.00 35.09 198 PRO A O 1
ATOM 1552 N N . GLN A 1 199 ? 1.931 -14.521 -39.914 1.00 39.31 199 GLN A N 1
ATOM 1553 C CA . GLN A 1 199 ? 0.967 -15.589 -40.144 1.00 39.31 199 GLN A CA 1
ATOM 1554 C C . GLN A 1 199 ? 1.566 -16.892 -39.616 1.00 39.31 199 GLN A C 1
ATOM 1556 O O . GLN A 1 199 ? 2.582 -17.368 -40.119 1.00 39.31 199 GLN A O 1
ATOM 1561 N N . LEU A 1 200 ? 0.943 -17.435 -38.573 1.00 37.28 200 LEU A N 1
ATOM 1562 C CA . LEU A 1 200 ? 1.166 -18.807 -38.141 1.00 37.28 200 LEU A CA 1
ATOM 1563 C C . LEU A 1 200 ? 0.605 -19.724 -39.236 1.00 37.28 200 LEU A C 1
ATOM 1565 O O . LEU A 1 200 ? -0.603 -19.723 -39.481 1.00 37.28 200 LEU A O 1
ATOM 1569 N N . GLY A 1 201 ? 1.504 -20.436 -39.913 1.00 44.03 201 GLY A N 1
ATOM 1570 C CA . GLY A 1 201 ? 1.198 -21.654 -40.663 1.00 44.03 201 GLY A CA 1
ATOM 1571 C C . GLY A 1 201 ? 1.374 -22.883 -39.787 1.00 44.03 201 GLY A C 1
ATOM 1572 O O . GLY A 1 201 ? 2.149 -22.793 -38.805 1.00 44.03 201 GLY A O 1
#

pLDDT: mean 80.01, std 24.5, range [31.5, 98.69]

Sequence (201 aa):
MDLVRGELVALLDHAHDRLEQRLEGMTDDELRWTPTDDDRIGIAWRLQHLTRLFTEPRAWTWLGAEPPAPRGGPEQVTVASVRAALRAAFARWRDLVAEVDDLALPVGPAAGAYASATRLAFVLHVVDELVHHAAEAALLRDLYARQVRLAGCSCRPEAELTRYVRTCDHCDTEHSSPHCVHDQRQAPCPECDVVPVPQLG

Organism: NCBI:txid598652

Foldseek 3Di:
DLVLLVVLLVLLCVLVVLLVVLCPPPFQVQQPDALDPPPCLGLVVLLVVLLCLLQPQLLALLLVHGGDDDDDQDPDDTSVSSVVSNVVSSVVSSVSSSVRDDQQDASAPVVPVRRRPGNVVVSVVSSVSSNVSSVSSSVSSVCVVVVNRPDDPPPDPDDDDDDDDDDDVPDPDGDDDPDDDPDDDDDDDPPPPDDDDDDDD